Protein AF-A0A368G6H1-F1 (afdb_monomer)

Structure (mmCIF, N/CA/C/O backbone):
data_AF-A0A368G6H1-F1
#
_entry.id   AF-A0A368G6H1-F1
#
loop_
_atom_site.group_PDB
_atom_site.id
_atom_site.type_symbol
_atom_site.label_atom_id
_atom_site.label_alt_id
_atom_site.label_comp_id
_atom_site.label_asym_id
_atom_site.label_entity_id
_atom_site.label_seq_id
_atom_site.pdbx_PDB_ins_code
_atom_site.Cartn_x
_atom_site.Cartn_y
_atom_site.Cartn_z
_atom_site.occupancy
_atom_site.B_iso_or_equiv
_atom_site.auth_seq_id
_atom_site.auth_comp_id
_atom_site.auth_asym_id
_atom_site.auth_atom_id
_atom_site.pdbx_PDB_model_num
ATOM 1 N N . MET A 1 1 ? -4.211 -38.117 -37.708 1.00 45.25 1 MET A N 1
ATOM 2 C CA . MET A 1 1 ? -4.341 -39.249 -36.769 1.00 45.25 1 MET A CA 1
ATOM 3 C C . MET A 1 1 ? -2.952 -39.798 -36.500 1.00 45.25 1 MET A C 1
ATOM 5 O O . MET A 1 1 ? -2.373 -40.396 -37.391 1.00 45.25 1 MET A O 1
ATOM 9 N N . ALA A 1 2 ? -2.395 -39.511 -35.326 1.00 44.44 2 ALA A N 1
ATOM 10 C CA . ALA A 1 2 ? -1.187 -40.147 -34.811 1.00 44.44 2 ALA A CA 1
ATOM 11 C C . ALA A 1 2 ? -1.206 -39.991 -33.286 1.00 44.44 2 ALA A C 1
ATOM 13 O O . ALA A 1 2 ? -1.128 -38.885 -32.755 1.00 44.44 2 ALA A O 1
ATOM 14 N N . THR A 1 3 ? -1.419 -41.109 -32.609 1.00 51.62 3 THR A N 1
ATOM 15 C CA . THR A 1 3 ? -1.412 -41.293 -31.159 1.00 51.62 3 THR A CA 1
ATOM 16 C C . THR A 1 3 ? -0.020 -41.730 -30.717 1.00 51.62 3 THR A C 1
ATOM 18 O O . THR A 1 3 ? 0.402 -42.797 -31.143 1.00 51.62 3 THR A O 1
ATOM 21 N N . LEU A 1 4 ? 0.650 -40.979 -29.833 1.00 45.56 4 LEU A N 1
ATOM 22 C CA . LEU A 1 4 ? 1.769 -41.470 -29.009 1.00 45.56 4 LEU A CA 1
ATOM 23 C C . LEU A 1 4 ? 1.820 -40.727 -27.657 1.00 45.56 4 LEU A C 1
ATOM 25 O O . LEU A 1 4 ? 2.389 -39.653 -27.510 1.00 45.56 4 LEU A O 1
ATOM 29 N N . SER A 1 5 ? 1.064 -41.280 -26.713 1.00 46.78 5 SER A N 1
ATOM 30 C CA . SER A 1 5 ? 1.473 -41.804 -25.400 1.00 46.78 5 SER A CA 1
ATOM 31 C C . SER A 1 5 ? 2.795 -41.367 -24.708 1.00 46.78 5 SER A C 1
ATOM 33 O O . SER A 1 5 ? 3.872 -41.459 -25.286 1.00 46.78 5 SER A O 1
ATOM 35 N N . ILE A 1 6 ? 2.658 -41.167 -23.382 1.00 46.59 6 ILE A N 1
ATOM 36 C CA . ILE A 1 6 ? 3.597 -41.452 -22.264 1.00 46.59 6 ILE A CA 1
ATOM 37 C C . ILE A 1 6 ? 4.573 -40.338 -21.845 1.00 46.59 6 ILE A C 1
ATOM 39 O O . ILE A 1 6 ? 5.639 -40.186 -22.421 1.00 46.59 6 ILE A O 1
ATOM 43 N N . PHE A 1 7 ? 4.267 -39.674 -20.718 1.00 42.94 7 PHE A N 1
ATOM 44 C CA . PHE A 1 7 ? 5.252 -39.370 -19.668 1.00 42.94 7 PHE A CA 1
ATOM 45 C C . PHE A 1 7 ? 4.581 -39.360 -18.280 1.00 42.94 7 PHE A C 1
ATOM 47 O O . PHE A 1 7 ? 3.483 -38.839 -18.096 1.00 42.94 7 PHE A O 1
ATOM 54 N N . SER A 1 8 ? 5.257 -40.016 -17.341 1.00 45.56 8 SER A N 1
ATOM 55 C CA . SER A 1 8 ? 4.800 -40.527 -16.045 1.00 45.56 8 SER A CA 1
ATOM 56 C C . SER A 1 8 ? 4.418 -39.485 -14.976 1.00 45.56 8 SER A C 1
ATOM 58 O O . SER A 1 8 ? 4.934 -38.365 -14.986 1.00 45.56 8 SER A O 1
ATOM 60 N N . PRO A 1 9 ? 3.600 -39.875 -13.975 1.00 51.19 9 PRO A N 1
ATOM 61 C CA . PRO A 1 9 ? 3.329 -39.074 -12.786 1.00 51.19 9 PRO A CA 1
ATOM 62 C C . PRO A 1 9 ? 4.476 -39.192 -11.770 1.00 51.19 9 PRO A C 1
ATOM 64 O O . PRO A 1 9 ? 4.866 -40.287 -11.366 1.00 51.19 9 PRO A O 1
ATOM 67 N N . SER A 1 10 ? 5.011 -38.047 -11.343 1.00 46.28 10 SER A N 1
ATOM 68 C CA . SER A 1 10 ? 5.985 -37.963 -10.253 1.00 46.28 10 SER A CA 1
ATOM 69 C C . SER A 1 10 ? 5.283 -38.116 -8.902 1.00 46.28 10 SER A C 1
ATOM 71 O O . SER A 1 10 ? 4.293 -37.447 -8.602 1.00 46.28 10 SER A O 1
ATOM 73 N N . THR A 1 11 ? 5.819 -39.039 -8.116 1.00 45.28 11 THR A N 1
ATOM 74 C CA . THR A 1 11 ? 5.404 -39.497 -6.793 1.00 45.28 11 THR A CA 1
ATOM 75 C C . THR A 1 11 ? 5.275 -38.366 -5.771 1.00 45.28 11 THR A C 1
ATOM 77 O O . THR A 1 11 ? 6.242 -37.663 -5.474 1.00 45.28 11 THR A O 1
ATOM 80 N N . ALA A 1 12 ? 4.088 -38.241 -5.177 1.00 46.88 12 ALA A N 1
ATOM 81 C CA . ALA A 1 12 ? 3.852 -37.448 -3.977 1.00 46.88 12 ALA A CA 1
ATOM 82 C C . ALA A 1 12 ? 4.370 -38.198 -2.731 1.00 46.88 12 ALA A C 1
ATOM 84 O O . ALA A 1 12 ? 4.065 -39.383 -2.583 1.00 46.88 12 ALA A O 1
ATOM 85 N N . PRO A 1 13 ? 5.096 -37.551 -1.801 1.00 52.72 13 PRO A N 1
ATOM 86 C CA . PRO A 1 13 ? 5.376 -38.144 -0.503 1.00 52.72 13 PRO A CA 1
ATOM 87 C C . PRO A 1 13 ? 4.104 -38.121 0.352 1.00 52.72 13 PRO A C 1
ATOM 89 O O . PRO A 1 13 ? 3.633 -37.079 0.816 1.00 52.72 13 PRO A O 1
ATOM 92 N N . SER A 1 14 ? 3.550 -39.311 0.547 1.00 43.88 14 SER A N 1
ATOM 93 C CA . SER A 1 14 ? 2.514 -39.642 1.515 1.00 43.88 14 SER A CA 1
ATOM 94 C C . SER A 1 14 ? 3.018 -39.403 2.942 1.00 43.88 14 SER A C 1
ATOM 96 O O . SER A 1 14 ? 3.614 -40.282 3.565 1.00 43.88 14 SER A O 1
ATOM 98 N N . ASN A 1 15 ? 2.749 -38.220 3.492 1.00 48.78 15 ASN A N 1
ATOM 99 C CA . ASN A 1 15 ? 2.818 -37.995 4.932 1.00 48.78 15 ASN A CA 1
ATOM 100 C C . ASN A 1 15 ? 1.594 -38.648 5.587 1.00 48.78 15 ASN A C 1
ATOM 102 O O . ASN A 1 15 ? 0.589 -37.990 5.856 1.00 48.78 15 ASN A O 1
ATOM 106 N N . HIS A 1 16 ? 1.691 -39.953 5.848 1.00 43.34 16 HIS A N 1
ATOM 107 C CA . HIS A 1 16 ? 0.838 -40.642 6.810 1.00 43.34 16 HIS A CA 1
ATOM 108 C C . HIS A 1 16 ? 1.159 -40.112 8.211 1.00 43.34 16 HIS A C 1
ATOM 110 O O . HIS A 1 16 ? 1.895 -40.718 8.984 1.00 43.34 16 HIS A O 1
ATOM 116 N N . ILE A 1 17 ? 0.595 -38.953 8.553 1.00 45.06 17 ILE A N 1
ATOM 117 C CA . ILE A 1 17 ? 0.373 -38.608 9.952 1.00 45.06 17 ILE A CA 1
ATOM 118 C C . ILE A 1 17 ? -0.771 -39.511 10.391 1.00 45.06 17 ILE A C 1
ATOM 120 O O . ILE A 1 17 ? -1.946 -39.211 10.183 1.00 45.06 17 ILE A O 1
ATOM 124 N N . VAL A 1 18 ? -0.390 -40.661 10.939 1.00 43.94 18 VAL A N 1
ATOM 125 C CA . VAL A 1 18 ? -1.256 -41.539 11.713 1.00 43.94 18 VAL A CA 1
ATOM 126 C C . VAL A 1 18 ? -1.792 -40.701 12.874 1.00 43.94 18 VAL A C 1
ATOM 128 O O . VAL A 1 18 ? -1.166 -40.561 13.922 1.00 43.94 18 VAL A O 1
ATOM 131 N N . PHE A 1 19 ? -2.948 -40.074 12.660 1.00 44.69 19 PHE A N 1
ATOM 132 C CA . PHE A 1 19 ? -3.818 -39.635 13.737 1.00 44.69 19 PHE A CA 1
ATOM 133 C C . PHE A 1 19 ? -4.334 -40.917 14.385 1.00 44.69 19 PHE A C 1
ATOM 135 O O . PHE A 1 19 ? -5.390 -41.432 14.024 1.00 44.69 19 PHE A O 1
ATOM 142 N N . SER A 1 20 ? -3.549 -41.461 15.318 1.00 47.97 20 SER A N 1
ATOM 143 C CA . SER A 1 20 ? -4.048 -42.407 16.306 1.00 47.97 20 SER A CA 1
ATOM 144 C C . SER A 1 20 ? -5.149 -41.684 17.063 1.00 47.97 20 SER A C 1
ATOM 146 O O . SER A 1 20 ? -4.904 -40.902 17.983 1.00 47.97 20 SER A O 1
ATOM 148 N N . ALA A 1 21 ? -6.371 -41.881 16.577 1.00 46.66 21 ALA A N 1
ATOM 149 C CA . ALA A 1 21 ? -7.586 -41.485 17.233 1.00 46.66 21 ALA A CA 1
ATOM 150 C C . ALA A 1 21 ? -7.537 -42.098 18.630 1.00 46.66 21 ALA A C 1
ATOM 152 O O . ALA A 1 21 ? -7.639 -43.310 18.807 1.00 46.66 21 ALA A O 1
ATOM 153 N N . LEU A 1 22 ? -7.332 -41.235 19.619 1.00 50.53 22 LEU A N 1
ATOM 154 C CA . LEU A 1 22 ? -7.693 -41.497 20.995 1.00 50.53 22 LEU A CA 1
ATOM 155 C C . LEU A 1 22 ? -9.158 -41.938 20.980 1.00 50.53 22 LEU A C 1
ATOM 157 O O . LEU A 1 22 ? -10.066 -41.107 20.943 1.00 50.53 22 LEU A O 1
ATOM 161 N N . VAL A 1 23 ? -9.388 -43.251 21.007 1.00 57.44 23 VAL A N 1
ATOM 162 C CA . VAL A 1 23 ? -10.656 -43.859 21.411 1.00 57.44 23 VAL A CA 1
ATOM 163 C C . VAL A 1 23 ? -10.791 -43.580 22.908 1.00 57.44 23 VAL A C 1
ATOM 165 O O . VAL A 1 23 ? -10.643 -44.443 23.766 1.00 57.44 23 VAL A O 1
ATOM 168 N N . MET A 1 24 ? -10.987 -42.307 23.247 1.00 51.53 24 MET A N 1
ATOM 169 C CA . MET A 1 24 ? -11.379 -41.892 24.579 1.00 51.53 24 MET A CA 1
ATOM 170 C C . MET A 1 24 ? -12.831 -42.323 24.725 1.00 51.53 24 MET A C 1
ATOM 172 O O . MET A 1 24 ? -13.746 -41.737 24.149 1.00 51.53 24 MET A O 1
ATOM 176 N N . CYS A 1 25 ? -13.004 -43.425 25.449 1.00 59.97 25 CYS A N 1
ATOM 177 C CA . CYS A 1 25 ? -14.275 -44.003 25.851 1.00 59.97 25 CYS A CA 1
ATOM 178 C C . CYS A 1 25 ? -15.283 -42.896 26.221 1.00 59.97 25 CYS A C 1
ATOM 180 O O . CYS A 1 25 ? -14.962 -42.021 27.028 1.00 59.97 25 CYS A O 1
ATOM 182 N N . ARG A 1 26 ? -16.501 -42.924 25.648 1.00 69.25 26 ARG A N 1
ATOM 183 C CA . ARG A 1 26 ? -17.554 -41.895 25.836 1.00 69.25 26 ARG A CA 1
ATOM 184 C C . ARG A 1 26 ? -17.788 -41.528 27.311 1.00 69.25 26 ARG A C 1
ATOM 186 O O . ARG A 1 26 ? -18.071 -40.375 27.615 1.00 69.25 26 ARG A O 1
ATOM 193 N N . LYS A 1 27 ? -17.583 -42.480 28.229 1.00 73.00 27 LYS A N 1
ATOM 194 C CA . LYS A 1 27 ? -17.683 -42.277 29.684 1.00 73.00 27 LYS A CA 1
ATOM 195 C C . LYS A 1 27 ? -16.625 -41.303 30.232 1.00 73.00 27 LYS A C 1
ATOM 197 O O . LYS A 1 27 ? -16.930 -40.508 31.111 1.00 73.00 27 LYS A O 1
ATOM 202 N N . SER A 1 28 ? -15.411 -41.306 29.681 1.00 73.62 28 SER A N 1
ATOM 203 C CA . SER A 1 28 ? -14.311 -40.422 30.097 1.00 73.62 28 SER A CA 1
ATOM 204 C C . SER A 1 28 ? -14.506 -38.975 29.619 1.00 73.62 28 SER A C 1
ATOM 206 O O . SER A 1 28 ? -14.221 -38.039 30.366 1.00 73.62 28 SER A O 1
ATOM 208 N N . LEU A 1 29 ? -15.084 -38.772 28.425 1.00 79.81 29 LEU A N 1
ATOM 209 C CA . LEU A 1 29 ? -15.405 -37.431 27.917 1.00 79.81 29 LEU A CA 1
ATOM 210 C C . LEU A 1 29 ? -16.505 -36.753 28.754 1.00 79.81 29 LEU A C 1
ATOM 212 O O . LEU A 1 29 ? -16.411 -35.562 29.044 1.00 79.81 29 LEU A O 1
ATOM 216 N N . CYS A 1 30 ? -17.511 -37.518 29.194 1.00 81.75 30 CYS A N 1
ATOM 217 C CA . CYS A 1 30 ? -18.565 -37.016 30.078 1.00 81.75 30 CYS A CA 1
ATOM 218 C C . CYS A 1 30 ? -18.012 -36.560 31.433 1.00 81.75 30 CYS A C 1
ATOM 220 O O . CYS A 1 30 ? -18.362 -35.475 31.886 1.00 81.75 30 CYS A O 1
ATOM 222 N N . VAL A 1 31 ? -17.102 -37.327 32.045 1.00 85.38 31 VAL A N 1
ATOM 223 C CA . VAL A 1 31 ? -16.477 -36.955 33.329 1.00 85.38 31 VAL A CA 1
ATOM 224 C C . VAL A 1 31 ? -15.618 -35.694 33.191 1.00 85.38 31 VAL A C 1
ATOM 226 O O . VAL A 1 31 ? -15.671 -34.820 34.054 1.00 85.38 31 VAL A O 1
ATOM 229 N N . LEU A 1 32 ? -14.881 -35.543 32.084 1.00 83.69 32 LEU A N 1
ATOM 230 C CA . LEU A 1 32 ? -14.084 -34.340 31.826 1.00 83.69 32 LEU A CA 1
ATOM 231 C C . LEU A 1 32 ? -14.966 -33.096 31.632 1.00 83.69 32 LEU A C 1
ATOM 233 O O . LEU A 1 32 ? -14.659 -32.038 32.177 1.00 83.69 32 LEU A O 1
ATOM 237 N N . LEU A 1 33 ? -16.068 -33.214 30.884 1.00 84.12 33 LEU A N 1
ATOM 238 C CA . LEU A 1 33 ? -17.020 -32.115 30.697 1.00 84.12 33 LEU A CA 1
ATOM 239 C C . LEU A 1 33 ? -17.708 -31.732 32.013 1.00 84.12 33 LEU A C 1
ATOM 241 O O . LEU A 1 33 ? -17.880 -30.544 32.277 1.00 84.12 33 LEU A O 1
ATOM 245 N N . PHE A 1 34 ? -18.029 -32.710 32.863 1.00 86.19 34 PHE A N 1
ATOM 246 C CA . PHE A 1 34 ? -18.621 -32.460 34.177 1.00 86.19 34 PHE A CA 1
ATOM 247 C C . PHE A 1 34 ? -17.634 -31.770 35.130 1.00 86.19 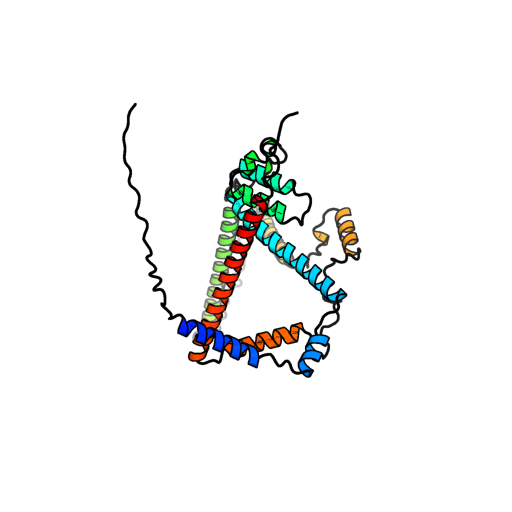34 PHE A C 1
ATOM 249 O O . PHE A 1 34 ? -17.994 -30.806 35.800 1.00 86.19 34 PHE A O 1
ATOM 256 N N . LEU A 1 35 ? -16.363 -32.190 35.135 1.00 83.31 35 LEU A N 1
ATOM 257 C CA . LEU A 1 35 ? -15.303 -31.516 35.892 1.00 83.31 35 LEU A CA 1
ATOM 258 C C . LEU A 1 35 ? -15.065 -30.085 35.392 1.00 83.31 35 LEU A C 1
ATOM 260 O O . LEU A 1 35 ? -14.930 -29.176 36.205 1.00 83.31 35 LEU A O 1
ATOM 264 N N . LEU A 1 36 ? -15.066 -29.852 34.076 1.00 82.62 36 LEU A N 1
ATOM 265 C CA . LEU A 1 36 ? -14.943 -28.502 33.512 1.00 82.62 36 LEU A CA 1
ATOM 266 C C . LEU A 1 36 ? -16.151 -27.617 33.853 1.00 82.62 36 LEU A C 1
ATOM 268 O O . LEU A 1 36 ? -15.967 -26.430 34.123 1.00 82.62 36 LEU A O 1
ATOM 272 N N . ALA A 1 37 ? -17.360 -28.184 33.898 1.00 82.75 37 ALA A N 1
ATOM 273 C CA . ALA A 1 37 ? -18.559 -27.476 34.340 1.00 82.75 37 ALA A CA 1
ATOM 274 C C . ALA A 1 37 ? -18.480 -27.107 35.832 1.00 82.75 37 ALA A C 1
ATOM 276 O O . ALA A 1 37 ? -18.707 -25.952 36.186 1.00 82.75 37 ALA A O 1
ATOM 277 N N . LEU A 1 38 ? -18.069 -28.041 36.698 1.00 79.19 38 LEU A N 1
ATOM 278 C CA . LEU A 1 38 ? -17.910 -27.798 38.139 1.00 79.19 38 LEU A CA 1
ATOM 279 C C . LEU A 1 38 ? -16.814 -26.762 38.445 1.00 79.19 38 LEU A C 1
ATOM 281 O O . LEU A 1 38 ? -17.012 -25.885 39.284 1.00 79.19 38 LEU A O 1
ATOM 285 N N . ILE A 1 39 ? -15.689 -26.799 37.722 1.00 78.50 39 ILE A N 1
ATOM 286 C CA . ILE A 1 39 ? -14.622 -25.788 37.836 1.00 78.50 39 ILE A CA 1
ATOM 287 C C . ILE A 1 39 ? -15.116 -24.410 37.351 1.00 78.50 39 ILE A C 1
ATOM 289 O O . ILE A 1 39 ? -14.731 -23.376 37.908 1.00 78.50 39 ILE A O 1
ATOM 293 N N . GLY A 1 40 ? -15.999 -24.384 36.347 1.00 74.69 40 GLY A N 1
ATOM 294 C CA . GLY A 1 40 ? -16.653 -23.168 35.863 1.00 74.69 40 GLY A CA 1
ATOM 295 C C . GLY A 1 40 ? -17.580 -22.525 36.898 1.00 74.69 40 GLY A C 1
ATOM 296 O O . GLY A 1 40 ? -17.522 -21.310 37.078 1.00 74.69 40 GLY A O 1
ATOM 297 N N . LEU A 1 41 ? -18.377 -23.324 37.621 1.00 69.06 41 LEU A N 1
ATOM 298 C CA . LEU A 1 41 ? -19.325 -22.819 38.625 1.00 69.06 41 LEU A CA 1
ATOM 299 C C . LEU A 1 41 ? -18.642 -22.239 39.875 1.00 69.06 41 LEU A C 1
ATOM 301 O O . LEU A 1 41 ? -19.141 -21.273 40.448 1.00 69.06 41 LEU A O 1
ATOM 305 N N . ALA A 1 42 ? -17.490 -22.775 40.287 1.00 65.12 42 ALA A N 1
ATOM 306 C CA . ALA A 1 42 ? -16.780 -22.293 41.477 1.00 65.12 42 ALA A CA 1
ATOM 307 C C . ALA A 1 42 ? -16.039 -20.953 41.266 1.00 65.12 42 ALA A C 1
ATOM 309 O O . ALA A 1 42 ? -15.592 -20.334 42.229 1.00 65.12 42 ALA A O 1
ATOM 310 N N . SER A 1 43 ? -15.899 -20.485 40.020 1.00 62.34 43 SER A N 1
ATOM 311 C CA . SER A 1 43 ? -15.032 -19.343 39.682 1.00 62.34 43 SER A CA 1
ATOM 312 C C . SER A 1 43 ? -15.763 -18.001 39.514 1.00 62.34 43 SER A C 1
ATOM 314 O O . SER A 1 43 ? -15.110 -16.987 39.263 1.00 62.34 43 SER A O 1
ATOM 316 N N . SER A 1 44 ? -17.095 -17.949 39.639 1.00 60.19 44 SER A N 1
ATOM 317 C CA . SER A 1 44 ? -17.890 -16.774 39.236 1.00 60.19 44 SER A CA 1
ATOM 318 C C . SER A 1 44 ? -18.559 -15.981 40.363 1.00 60.19 44 SER A C 1
ATOM 320 O O . SER A 1 44 ? -19.352 -15.088 40.066 1.00 60.19 44 SER A O 1
ATOM 322 N N . SER A 1 45 ? -18.229 -16.203 41.642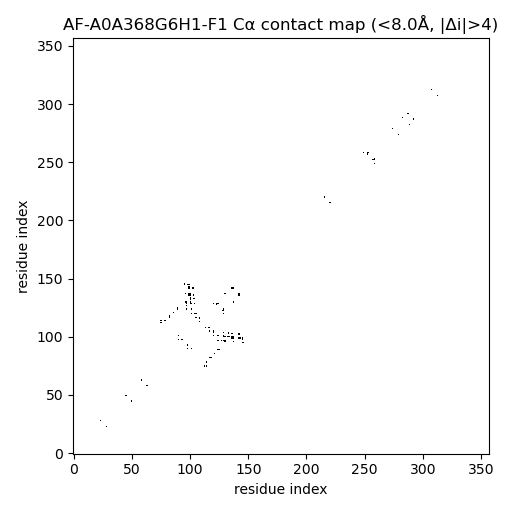 1.00 65.50 45 SER A N 1
ATOM 323 C CA . SER A 1 45 ? -18.693 -15.303 42.709 1.00 65.50 45 SER A CA 1
ATOM 324 C C . SER A 1 45 ? -17.907 -13.983 42.666 1.00 65.50 45 SER A C 1
ATOM 326 O O . SER A 1 45 ? -16.921 -13.776 43.381 1.00 65.50 45 SER A O 1
ATOM 328 N N . ILE A 1 46 ? -18.309 -13.084 41.766 1.00 72.94 46 ILE A N 1
ATOM 329 C CA . ILE A 1 46 ? -17.796 -11.717 41.704 1.00 72.94 46 ILE A CA 1
ATOM 330 C C . ILE A 1 46 ? -18.256 -11.013 42.980 1.00 72.94 46 ILE A C 1
ATOM 332 O O . ILE A 1 46 ? -19.444 -10.771 43.177 1.00 72.94 46 ILE A O 1
ATOM 336 N N . THR A 1 47 ? -17.309 -10.695 43.863 1.00 83.44 47 THR A N 1
ATOM 337 C CA . THR A 1 47 ? -17.604 -9.951 45.088 1.00 83.44 47 THR A CA 1
ATOM 338 C C . THR A 1 47 ? -18.219 -8.586 44.745 1.00 83.44 47 THR A C 1
ATOM 340 O O . THR A 1 47 ? -17.788 -7.949 43.776 1.00 83.44 47 THR A O 1
ATOM 343 N N . PRO A 1 48 ? -19.180 -8.079 45.537 1.00 83.25 48 PRO A N 1
ATOM 344 C CA . PRO A 1 48 ? -19.845 -6.798 45.267 1.00 83.25 48 PRO A CA 1
ATOM 345 C C . PRO A 1 48 ? -18.857 -5.618 45.183 1.00 83.25 48 PRO A C 1
ATOM 347 O O . PRO A 1 48 ? -19.057 -4.688 44.403 1.00 83.25 48 PRO A O 1
ATOM 350 N N . SER A 1 49 ? -17.720 -5.699 45.887 1.00 81.44 49 SER A N 1
ATOM 351 C CA . SER A 1 49 ? -16.610 -4.742 45.773 1.00 81.44 49 SER A CA 1
ATOM 352 C C . SER A 1 49 ? -15.964 -4.709 44.379 1.00 81.44 49 SER A C 1
ATOM 354 O O . SER A 1 49 ? -15.640 -3.635 43.874 1.00 81.44 49 SER A O 1
ATOM 356 N N . LYS A 1 50 ? -15.824 -5.864 43.713 1.00 81.88 50 LYS A N 1
ATOM 357 C CA . LYS A 1 50 ? -15.321 -5.955 42.333 1.00 81.88 50 LYS A CA 1
ATOM 358 C C . LYS A 1 50 ? -16.356 -5.460 41.328 1.00 81.88 50 LYS A C 1
ATOM 360 O O . LYS A 1 50 ? -15.980 -4.837 40.343 1.00 81.88 50 LYS A O 1
ATOM 365 N N . LEU A 1 51 ? -17.643 -5.675 41.596 1.00 84.38 51 LEU A N 1
ATOM 366 C CA . LEU A 1 51 ? -18.742 -5.157 40.775 1.00 84.38 51 LEU A CA 1
ATOM 367 C C . LEU A 1 51 ? -18.747 -3.623 40.716 1.00 84.38 51 LEU A C 1
ATOM 369 O O . LEU A 1 51 ? -18.895 -3.060 39.633 1.00 84.38 51 LEU A O 1
ATOM 373 N N . ASN A 1 52 ? -18.509 -2.947 41.843 1.00 84.62 52 ASN A N 1
ATOM 374 C CA . ASN A 1 52 ? -18.397 -1.485 41.870 1.00 84.62 52 ASN A CA 1
ATOM 375 C C . ASN A 1 52 ? -17.147 -0.983 41.131 1.00 84.62 52 ASN A C 1
ATOM 377 O O . ASN A 1 52 ? -17.226 0.018 40.423 1.00 84.62 52 ASN A O 1
ATOM 381 N N . GLY A 1 53 ? -16.029 -1.714 41.215 1.00 83.25 53 GLY A N 1
ATOM 382 C CA . GLY A 1 53 ? -14.834 -1.431 40.412 1.00 83.25 53 GLY A CA 1
ATOM 383 C C . GLY A 1 53 ? -15.049 -1.626 38.906 1.00 83.25 53 GLY A C 1
ATOM 384 O O . GLY A 1 53 ? -14.530 -0.863 38.102 1.00 83.25 53 GLY A O 1
ATOM 385 N N . ILE A 1 54 ? -15.849 -2.616 38.499 1.00 81.88 54 ILE A N 1
ATOM 386 C CA . ILE A 1 54 ? -16.199 -2.834 37.086 1.00 81.88 54 ILE A CA 1
ATOM 387 C C . ILE A 1 54 ? -17.147 -1.736 36.587 1.00 81.88 54 ILE A C 1
ATOM 389 O O . ILE A 1 54 ? -16.980 -1.257 35.469 1.00 81.88 54 ILE A O 1
ATOM 393 N N . LYS A 1 55 ? -18.103 -1.292 37.414 1.00 81.94 55 LYS A N 1
ATOM 394 C CA . LYS A 1 55 ? -19.002 -0.178 37.073 1.00 81.94 55 LYS A CA 1
ATOM 395 C C . LYS A 1 55 ? -18.267 1.156 36.951 1.00 81.94 55 LYS A C 1
ATOM 397 O O . LYS A 1 55 ? -18.616 1.934 36.076 1.00 81.94 55 LYS A O 1
ATOM 402 N N . SER A 1 56 ? -17.242 1.412 37.767 1.00 79.69 56 SER A N 1
ATOM 403 C CA . SER A 1 56 ? -16.420 2.625 37.629 1.00 79.69 56 SER A CA 1
ATOM 404 C C . SER A 1 56 ? -15.433 2.564 36.458 1.00 79.69 56 SER A C 1
ATOM 406 O O . SER A 1 56 ? -14.986 3.603 35.981 1.00 79.69 56 SER A O 1
ATOM 408 N N . LEU A 1 57 ? -15.114 1.361 35.968 1.00 78.19 57 LEU A N 1
ATOM 409 C CA . LEU A 1 57 ? -14.346 1.140 34.737 1.00 78.19 57 LEU A CA 1
ATOM 410 C C . LEU A 1 57 ? -15.215 1.150 33.472 1.00 78.19 57 LEU A C 1
ATOM 412 O O . LEU A 1 57 ? -14.671 1.187 32.366 1.00 78.19 57 LEU A O 1
ATOM 416 N N . ALA A 1 58 ? -16.541 1.093 33.612 1.00 85.31 58 ALA A N 1
ATOM 417 C CA . ALA A 1 58 ? -17.453 1.186 32.486 1.00 85.31 58 ALA A CA 1
ATOM 418 C C . ALA A 1 58 ? -17.380 2.604 31.909 1.00 85.31 58 ALA A C 1
ATOM 420 O O . ALA A 1 58 ? -17.797 3.579 32.531 1.00 85.31 58 ALA A O 1
ATOM 421 N N . MET A 1 59 ? -16.796 2.708 30.718 1.00 89.62 59 MET A N 1
ATOM 422 C CA . MET A 1 59 ? -16.699 3.962 29.980 1.00 89.62 59 MET A CA 1
ATOM 423 C C . MET A 1 59 ? -18.101 4.484 29.656 1.00 89.62 59 MET A C 1
ATOM 425 O O . MET A 1 59 ? -18.998 3.699 29.345 1.00 89.62 59 MET A O 1
ATOM 429 N N . SER A 1 60 ? -18.286 5.804 29.670 1.00 93.56 60 SER A N 1
ATOM 430 C CA . SER A 1 60 ? -19.549 6.387 29.209 1.00 93.56 60 SER A CA 1
ATOM 431 C C . SER A 1 60 ? -19.755 6.122 27.711 1.00 93.56 60 SER A C 1
ATOM 433 O O . SER A 1 60 ? -18.791 6.047 26.946 1.00 93.56 60 SER A O 1
ATOM 435 N N . ASP A 1 61 ? -21.005 6.054 27.243 1.00 93.75 61 ASP A N 1
ATOM 436 C CA . ASP A 1 61 ? -21.305 5.789 25.823 1.00 93.75 61 ASP A CA 1
ATOM 437 C C . ASP A 1 61 ? -20.623 6.786 24.869 1.00 93.75 61 ASP A C 1
ATOM 439 O O . ASP A 1 61 ? -20.217 6.441 23.756 1.00 93.75 61 ASP A O 1
ATOM 443 N N . LYS A 1 62 ? -20.467 8.043 25.306 1.00 94.56 62 LYS A N 1
ATOM 444 C CA . LYS A 1 62 ? -19.776 9.094 24.542 1.00 94.56 62 LYS A CA 1
ATOM 445 C C . LYS A 1 62 ? -18.289 8.788 24.385 1.00 94.56 62 LYS A C 1
ATOM 447 O O . LYS A 1 62 ? -17.726 8.986 23.310 1.00 94.56 62 LYS A O 1
ATOM 452 N N . GLU A 1 63 ? -17.651 8.320 25.447 1.00 93.31 63 GLU A N 1
ATOM 453 C CA . GLU A 1 63 ? -16.243 7.945 25.436 1.00 93.31 63 GLU A CA 1
ATOM 454 C C . GLU A 1 63 ? -16.012 6.652 24.654 1.00 93.31 63 GLU A C 1
ATOM 456 O O . GLU A 1 63 ? -15.082 6.589 23.848 1.00 93.31 63 GLU A O 1
ATOM 461 N N . PHE A 1 64 ? -16.908 5.672 24.795 1.00 94.12 64 PHE A N 1
ATOM 462 C CA . PHE A 1 64 ? -16.873 4.446 24.007 1.00 94.12 64 PHE A CA 1
ATOM 463 C C . PHE A 1 64 ? -16.935 4.747 22.505 1.00 94.12 64 PHE A C 1
ATOM 465 O O . PHE A 1 64 ? -16.102 4.251 21.749 1.00 94.12 64 PHE A O 1
ATOM 472 N N . LYS A 1 65 ? -17.838 5.638 22.065 1.00 96.25 65 LYS A N 1
ATOM 473 C CA . LYS A 1 65 ? -17.910 6.074 20.657 1.00 96.25 65 LYS A CA 1
ATOM 474 C C . LYS A 1 65 ? -16.606 6.714 20.169 1.00 96.25 65 LYS A C 1
ATOM 476 O O . LYS A 1 65 ? -16.186 6.446 19.045 1.00 96.25 65 LYS A O 1
ATOM 481 N N . ARG A 1 66 ? -15.929 7.514 21.003 1.00 95.81 66 ARG A N 1
ATOM 482 C CA . ARG A 1 66 ? -14.620 8.109 20.660 1.00 95.81 66 ARG A CA 1
ATOM 483 C C . ARG A 1 66 ? -13.536 7.046 20.509 1.00 95.81 66 ARG A C 1
ATOM 485 O O . ARG A 1 66 ? -12.772 7.081 19.548 1.00 95.81 66 ARG A O 1
ATOM 492 N N . VAL A 1 67 ? -13.486 6.083 21.428 1.00 94.44 67 VAL A N 1
ATOM 493 C CA . VAL A 1 67 ? -12.540 4.961 21.363 1.00 94.44 67 VAL A CA 1
ATOM 494 C C . VAL A 1 67 ? -12.824 4.087 20.144 1.00 94.44 67 VAL A C 1
ATOM 496 O O . VAL A 1 67 ? -11.897 3.726 19.425 1.00 94.44 67 VAL A O 1
ATOM 499 N N . GLN A 1 68 ? -14.092 3.810 19.845 1.00 95.50 68 GLN A N 1
ATOM 500 C CA . GLN A 1 68 ? -14.499 3.054 18.664 1.00 95.50 68 GLN A CA 1
ATOM 501 C C . GLN A 1 68 ? -14.065 3.750 17.367 1.00 95.50 68 GLN A C 1
ATOM 503 O O . GLN A 1 68 ? -13.504 3.099 16.487 1.00 95.50 68 GLN A O 1
ATOM 508 N N . GLN A 1 69 ? -14.258 5.068 17.257 1.00 95.12 69 GLN A N 1
ATOM 509 C CA . GLN A 1 69 ? -13.786 5.853 16.111 1.00 95.12 69 GLN A CA 1
ATOM 510 C C . GLN A 1 69 ? -12.257 5.823 15.982 1.00 95.12 69 GLN A C 1
ATOM 512 O O . GLN A 1 69 ? -11.737 5.626 14.884 1.00 95.12 69 GLN A O 1
ATOM 517 N N . LEU A 1 70 ? -11.534 5.954 17.099 1.00 95.94 70 LEU A N 1
ATOM 518 C CA . LEU A 1 70 ? -10.073 5.868 17.123 1.00 95.94 70 LEU A CA 1
ATOM 519 C C . LEU A 1 70 ? -9.584 4.493 16.644 1.00 95.94 70 LEU A C 1
ATOM 521 O O . LEU A 1 70 ? -8.713 4.405 15.778 1.00 95.94 70 LEU A O 1
ATOM 525 N N . HIS A 1 71 ? -10.188 3.421 17.159 1.00 95.31 71 HIS A N 1
ATOM 526 C CA . HIS A 1 71 ? -9.890 2.054 16.742 1.00 95.31 71 HIS A CA 1
ATOM 527 C C . HIS A 1 71 ? -10.194 1.823 15.264 1.00 95.31 71 HIS A C 1
ATOM 529 O O . HIS A 1 71 ? -9.415 1.156 14.585 1.00 95.31 71 HIS A O 1
ATOM 535 N N . TYR A 1 72 ? -11.289 2.385 14.751 1.00 94.31 72 TYR A N 1
ATOM 536 C CA . TYR A 1 72 ? -11.642 2.282 13.339 1.00 94.31 72 TYR A CA 1
ATOM 537 C C . TYR A 1 72 ? -10.610 2.980 12.442 1.00 94.31 72 TYR A C 1
ATOM 539 O O . TYR A 1 72 ? -10.167 2.401 11.450 1.00 94.31 72 TYR A O 1
ATOM 547 N N . GLY A 1 73 ? -10.141 4.170 12.834 1.00 93.81 73 GLY A N 1
ATOM 548 C CA . GLY A 1 73 ? -9.062 4.871 12.133 1.00 93.81 73 GLY A CA 1
ATOM 549 C C . GLY A 1 73 ? -7.756 4.071 12.108 1.00 93.81 73 GLY A C 1
ATOM 550 O O . GLY A 1 73 ? -7.153 3.893 11.048 1.00 93.81 73 GLY A O 1
ATOM 551 N N . TRP A 1 74 ? -7.345 3.513 13.252 1.00 96.44 74 TRP A N 1
ATOM 552 C CA . TRP A 1 74 ? -6.158 2.653 13.328 1.00 96.44 74 TRP A CA 1
ATOM 553 C C . TRP A 1 74 ? -6.304 1.369 12.515 1.00 96.44 74 TRP A C 1
ATOM 555 O O . TRP A 1 74 ? -5.344 0.935 11.877 1.00 96.44 74 TRP A O 1
ATOM 565 N N . TYR A 1 75 ? -7.498 0.776 12.507 1.00 96.50 75 TYR A N 1
ATOM 566 C CA . TYR A 1 75 ? -7.798 -0.401 11.703 1.00 96.50 75 TYR A CA 1
ATOM 567 C C . TYR A 1 75 ? -7.646 -0.104 10.209 1.00 96.50 75 TYR A C 1
ATOM 569 O O . TYR A 1 75 ? -6.904 -0.814 9.531 1.00 96.50 75 TYR A O 1
ATOM 577 N N . ILE A 1 76 ? -8.269 0.969 9.707 1.00 94.69 76 ILE A N 1
ATOM 578 C CA . ILE A 1 76 ? -8.141 1.367 8.298 1.00 94.69 76 ILE A CA 1
ATOM 579 C C . ILE A 1 76 ? -6.676 1.597 7.947 1.00 94.69 76 ILE A C 1
ATOM 581 O O . ILE A 1 76 ? -6.188 1.045 6.966 1.00 94.69 76 ILE A O 1
ATOM 585 N N . GLN A 1 77 ? -5.942 2.342 8.773 1.00 95.19 77 GLN A N 1
ATOM 586 C CA . GLN A 1 77 ? -4.537 2.630 8.510 1.00 95.19 77 GLN A CA 1
ATOM 587 C C . GLN A 1 77 ? -3.681 1.354 8.445 1.00 95.19 77 GLN A C 1
ATOM 589 O O . GLN A 1 77 ? -2.850 1.212 7.545 1.00 95.19 77 GLN A O 1
ATOM 594 N N . ALA A 1 78 ? -3.888 0.414 9.372 1.00 96.69 78 ALA A N 1
ATOM 595 C CA . ALA A 1 78 ? -3.161 -0.851 9.397 1.00 96.69 78 ALA A CA 1
ATOM 596 C C . ALA A 1 78 ? -3.484 -1.724 8.173 1.00 96.69 78 ALA A C 1
ATOM 598 O O . ALA A 1 78 ? -2.572 -2.269 7.547 1.00 96.69 78 ALA A O 1
ATOM 599 N N . VAL A 1 79 ? -4.764 -1.830 7.801 1.00 96.38 79 VAL A N 1
ATOM 600 C CA . VAL A 1 79 ? -5.192 -2.643 6.656 1.00 96.38 79 VAL A CA 1
ATOM 601 C C . VAL A 1 79 ? -4.762 -2.008 5.334 1.00 96.38 79 VAL A C 1
ATOM 603 O O . VAL A 1 79 ? -4.216 -2.714 4.492 1.00 96.38 79 VAL A O 1
ATOM 606 N N . SER A 1 80 ? -4.895 -0.692 5.159 1.00 95.25 80 SER A N 1
ATOM 607 C CA . SER A 1 80 ? -4.406 0.007 3.963 1.00 95.25 80 SER A CA 1
ATOM 608 C C . SER A 1 80 ? -2.895 -0.147 3.791 1.00 95.25 80 SER A C 1
ATOM 610 O O . SER A 1 80 ? -2.422 -0.393 2.682 1.00 95.25 80 SER A O 1
ATOM 612 N N . ALA A 1 81 ? -2.122 -0.072 4.880 1.00 96.69 81 ALA A N 1
ATOM 613 C CA . ALA A 1 81 ? -0.681 -0.314 4.830 1.00 96.69 81 ALA A CA 1
ATOM 614 C C . ALA A 1 81 ? -0.354 -1.755 4.400 1.00 96.69 81 ALA A C 1
ATOM 616 O O . ALA A 1 81 ? 0.555 -1.970 3.593 1.00 96.69 81 ALA A O 1
ATOM 617 N N . LEU A 1 82 ? -1.113 -2.737 4.897 1.00 97.25 82 LEU A N 1
ATOM 618 C CA . LEU A 1 82 ? -0.965 -4.140 4.514 1.00 97.25 82 LEU A CA 1
ATOM 619 C C . LEU A 1 82 ? -1.319 -4.368 3.035 1.00 97.25 82 LEU A C 1
ATOM 621 O O . LEU A 1 82 ? -0.518 -4.956 2.306 1.00 97.25 82 LEU A O 1
ATOM 625 N N . LEU A 1 83 ? -2.468 -3.861 2.575 1.00 96.25 83 LEU A N 1
ATOM 626 C CA . LEU A 1 83 ? -2.898 -3.943 1.174 1.00 96.25 83 LEU A CA 1
ATOM 627 C C . LEU A 1 83 ? -1.898 -3.243 0.247 1.00 96.25 83 LEU A C 1
ATOM 629 O O . LEU A 1 83 ? -1.568 -3.777 -0.808 1.00 96.25 83 LEU A O 1
ATOM 633 N N . GLY A 1 84 ? -1.342 -2.103 0.661 1.00 95.69 84 GLY A N 1
ATOM 634 C CA . GLY A 1 84 ? -0.294 -1.401 -0.078 1.00 95.69 84 GLY A CA 1
ATOM 635 C C . GLY A 1 84 ? 1.005 -2.205 -0.181 1.00 95.69 84 GLY A C 1
ATOM 636 O O . GLY A 1 84 ? 1.614 -2.266 -1.251 1.00 95.69 84 GLY A O 1
ATOM 637 N N . ALA A 1 85 ? 1.428 -2.870 0.900 1.00 96.81 85 ALA A N 1
ATOM 638 C CA . ALA A 1 85 ? 2.609 -3.733 0.889 1.00 96.81 85 ALA A CA 1
ATOM 639 C C . ALA A 1 85 ? 2.419 -4.951 -0.033 1.00 96.81 85 ALA A C 1
ATOM 641 O O . ALA A 1 85 ? 3.280 -5.221 -0.875 1.00 96.81 85 ALA A O 1
ATOM 642 N N . MET A 1 86 ? 1.273 -5.632 0.074 1.00 96.94 86 MET A N 1
ATOM 643 C CA . MET A 1 86 ? 0.920 -6.768 -0.785 1.00 96.94 86 MET A CA 1
ATOM 644 C C . MET A 1 86 ? 0.770 -6.349 -2.250 1.00 96.94 86 MET A C 1
ATOM 646 O O . MET A 1 86 ? 1.334 -6.983 -3.142 1.00 96.94 86 MET A O 1
ATOM 650 N N . GLY A 1 87 ? 0.063 -5.247 -2.501 1.00 96.62 87 GLY A N 1
ATOM 651 C CA . GLY A 1 87 ? -0.140 -4.694 -3.834 1.00 96.62 87 GLY A CA 1
ATOM 652 C C . GLY A 1 87 ? 1.165 -4.302 -4.499 1.00 96.62 87 GLY A C 1
ATOM 653 O O . GLY A 1 87 ? 1.369 -4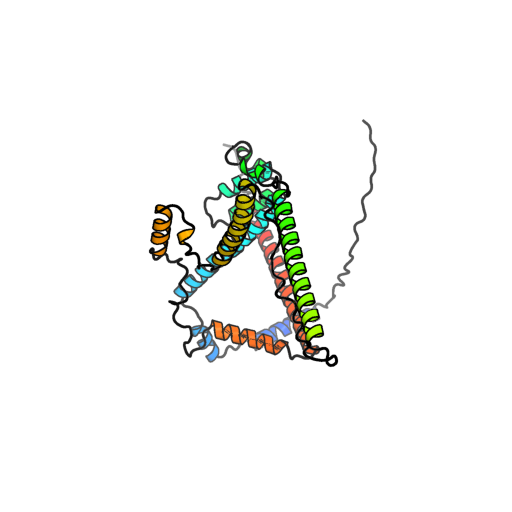.619 -5.665 1.00 96.62 87 GLY A O 1
ATOM 654 N N . LYS A 1 88 ? 2.106 -3.715 -3.754 1.00 95.62 88 LYS A N 1
ATOM 655 C CA . LYS A 1 88 ? 3.446 -3.412 -4.265 1.00 95.62 88 LYS A CA 1
ATOM 656 C C . LYS A 1 88 ? 4.211 -4.670 -4.665 1.00 95.62 88 LYS A C 1
ATOM 658 O O . LYS A 1 88 ? 4.848 -4.675 -5.718 1.00 95.62 88 LYS A O 1
ATOM 663 N N . GLU A 1 89 ? 4.196 -5.713 -3.838 1.00 95.06 89 GLU A N 1
ATOM 664 C CA . GLU A 1 89 ? 4.886 -6.962 -4.169 1.00 95.06 89 GLU A CA 1
ATOM 665 C C . GLU A 1 89 ? 4.291 -7.607 -5.426 1.00 95.06 89 GLU A C 1
ATOM 667 O O . GLU A 1 89 ? 5.034 -7.992 -6.334 1.00 95.06 89 GLU A O 1
ATOM 672 N N . LEU A 1 90 ? 2.960 -7.663 -5.506 1.00 95.81 90 LEU A N 1
ATOM 673 C CA . LEU A 1 90 ? 2.241 -8.198 -6.656 1.00 95.81 90 LEU A CA 1
ATOM 674 C C . LEU A 1 90 ? 2.512 -7.369 -7.920 1.00 95.81 90 LEU A C 1
ATOM 676 O O . LEU A 1 90 ? 2.854 -7.920 -8.965 1.00 95.81 90 LEU A O 1
ATOM 680 N N . TYR A 1 91 ? 2.465 -6.041 -7.808 1.00 95.62 91 TYR A N 1
ATOM 681 C CA . TYR A 1 91 ? 2.718 -5.098 -8.897 1.00 95.62 91 TYR A CA 1
ATOM 682 C C . TYR A 1 91 ? 4.077 -5.301 -9.562 1.00 95.62 91 TYR A C 1
ATOM 684 O O . TYR A 1 91 ? 4.179 -5.303 -10.789 1.00 95.62 91 TYR A O 1
ATOM 692 N N . MET A 1 92 ? 5.122 -5.551 -8.772 1.00 92.88 92 MET A N 1
ATOM 693 C CA . MET A 1 92 ? 6.468 -5.795 -9.301 1.00 92.88 92 MET A CA 1
ATOM 694 C C . MET A 1 92 ? 6.567 -7.096 -10.111 1.00 92.88 92 MET A C 1
ATOM 696 O O . MET A 1 92 ? 7.429 -7.194 -10.985 1.00 92.88 92 MET A O 1
ATOM 700 N N . LYS A 1 93 ? 5.695 -8.077 -9.844 1.00 94.31 93 LYS A N 1
ATOM 701 C CA . LYS A 1 93 ? 5.668 -9.383 -10.524 1.00 94.31 93 LYS A CA 1
ATOM 702 C C . LYS A 1 93 ? 4.738 -9.413 -11.745 1.00 94.31 93 LYS A C 1
ATOM 704 O O . LYS A 1 93 ? 4.916 -10.275 -12.599 1.00 94.31 93 LYS A O 1
ATOM 709 N N . MET A 1 94 ? 3.781 -8.489 -11.848 1.00 93.81 94 MET A N 1
ATOM 710 C CA . MET A 1 94 ? 2.856 -8.392 -12.989 1.00 93.81 94 MET A CA 1
ATOM 711 C C . MET A 1 94 ? 3.556 -7.924 -14.273 1.00 93.81 94 MET A C 1
ATOM 713 O O . MET A 1 94 ? 4.569 -7.230 -14.216 1.00 93.81 94 MET A O 1
ATOM 717 N N . ASP A 1 95 ? 3.019 -8.277 -15.437 1.00 94.88 95 ASP A N 1
ATOM 718 C CA . ASP A 1 95 ? 3.410 -7.744 -16.748 1.00 94.88 95 ASP A CA 1
ATOM 719 C C . ASP A 1 95 ? 2.870 -6.322 -16.978 1.00 94.88 95 ASP A C 1
ATOM 721 O O . ASP A 1 95 ? 2.059 -5.803 -16.210 1.00 94.88 95 ASP A O 1
ATOM 725 N N . ARG A 1 96 ? 3.333 -5.664 -18.049 1.00 94.06 96 ARG A N 1
ATOM 726 C CA . ARG A 1 96 ? 2.985 -4.265 -18.350 1.00 94.06 96 ARG A CA 1
ATOM 727 C C . ARG A 1 96 ? 1.472 -4.052 -18.472 1.00 94.06 96 ARG A C 1
ATOM 729 O O . ARG A 1 96 ? 0.977 -3.052 -17.960 1.00 94.06 96 ARG A O 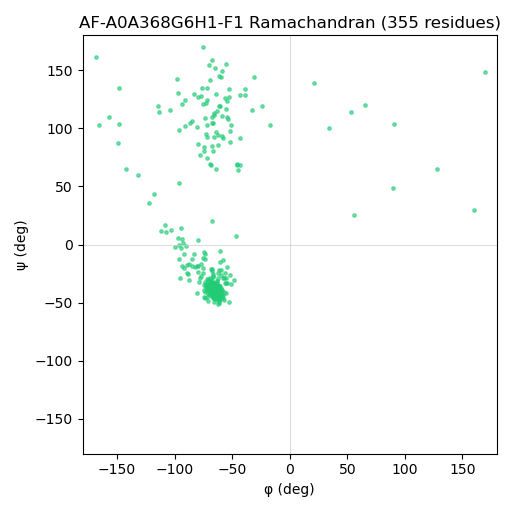1
ATOM 736 N N . ASN A 1 97 ? 0.758 -4.975 -19.111 1.00 95.56 97 ASN A N 1
ATOM 737 C CA . ASN A 1 97 ? -0.673 -4.837 -19.372 1.00 95.56 97 ASN A CA 1
ATOM 738 C C . ASN A 1 97 ? -1.477 -5.035 -18.085 1.00 95.56 97 ASN A C 1
ATOM 740 O O . ASN A 1 97 ? -2.303 -4.188 -17.744 1.00 95.56 97 ASN A O 1
ATOM 744 N N . ASN A 1 98 ? -1.161 -6.079 -17.310 1.00 96.44 98 ASN A N 1
ATOM 745 C CA . ASN A 1 98 ? -1.787 -6.285 -16.003 1.00 96.44 98 ASN A CA 1
ATOM 746 C C . ASN A 1 98 ? -1.503 -5.137 -15.028 1.00 96.44 98 ASN A C 1
ATOM 748 O O . ASN A 1 98 ? -2.403 -4.735 -14.297 1.00 96.44 98 ASN A O 1
ATOM 752 N N . ARG A 1 99 ? -0.301 -4.542 -15.038 1.00 96.19 99 ARG A N 1
ATOM 753 C CA . ARG A 1 99 ? -0.020 -3.363 -14.203 1.00 96.19 99 ARG A CA 1
ATOM 754 C C . ARG A 1 99 ? -0.864 -2.153 -14.590 1.00 96.19 99 ARG A C 1
ATOM 756 O O . ARG A 1 99 ? -1.336 -1.465 -13.693 1.00 96.19 99 ARG A O 1
ATOM 763 N N . ARG A 1 100 ? -1.065 -1.887 -15.888 1.00 96.50 100 ARG A N 1
ATOM 764 C CA . ARG A 1 100 ? -1.929 -0.782 -16.348 1.00 96.50 100 ARG A CA 1
ATOM 765 C C . ARG A 1 100 ? -3.362 -0.981 -15.890 1.00 96.50 100 ARG A C 1
ATOM 767 O O . ARG A 1 100 ? -3.939 -0.083 -15.289 1.00 96.50 100 ARG A O 1
ATOM 774 N N . ALA A 1 101 ? -3.894 -2.181 -16.113 1.00 97.56 101 ALA A N 1
ATOM 775 C CA . ALA A 1 101 ? -5.226 -2.536 -15.653 1.00 97.56 101 ALA A CA 1
ATOM 776 C C . ALA A 1 101 ? -5.333 -2.443 -14.120 1.00 97.56 101 ALA A C 1
ATOM 778 O O . ALA A 1 101 ? -6.352 -1.997 -13.605 1.00 97.56 101 ALA A O 1
ATOM 779 N N . PHE A 1 102 ? -4.272 -2.795 -13.386 1.00 97.50 102 PHE A N 1
ATOM 780 C CA . PHE A 1 102 ? -4.225 -2.686 -11.926 1.00 97.50 102 PHE A CA 1
ATOM 781 C C . PHE A 1 102 ? -4.274 -1.253 -11.423 1.00 97.50 102 PHE A C 1
ATOM 783 O O . PHE A 1 102 ? -5.059 -0.971 -10.524 1.00 97.50 102 PHE A O 1
ATOM 790 N N . VAL A 1 103 ? -3.506 -0.345 -12.025 1.00 97.00 103 VAL A N 1
ATOM 791 C CA . VAL A 1 103 ? -3.593 1.083 -11.688 1.00 97.00 103 VAL A CA 1
ATOM 792 C C . VAL A 1 103 ? -4.979 1.627 -12.030 1.00 97.00 103 VAL A C 1
ATOM 794 O O . VAL A 1 103 ? -5.591 2.261 -11.184 1.00 97.00 103 VAL A O 1
ATOM 797 N N . 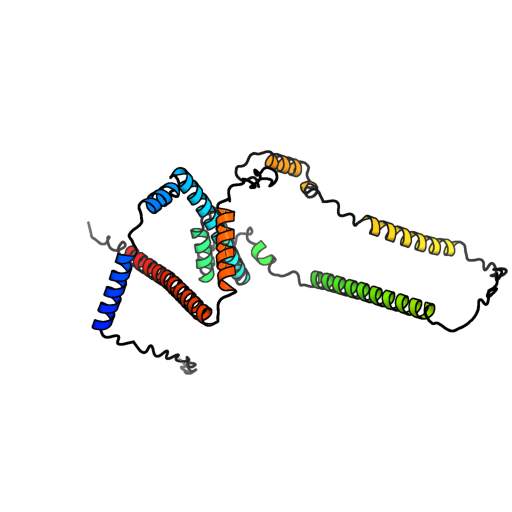ALA A 1 104 ? -5.535 1.282 -13.194 1.00 97.56 104 ALA A N 1
ATOM 798 C CA . ALA A 1 104 ? -6.891 1.693 -13.555 1.00 97.56 104 ALA A CA 1
ATOM 799 C C . ALA A 1 104 ? -7.967 1.152 -12.593 1.00 97.56 104 ALA A C 1
ATOM 801 O O . ALA A 1 104 ? -8.935 1.845 -12.304 1.00 97.56 104 ALA A O 1
ATOM 802 N N . CYS A 1 105 ? -7.800 -0.066 -12.064 1.00 98.00 105 CYS A N 1
ATOM 803 C CA . CYS A 1 105 ? -8.691 -0.610 -11.037 1.00 98.00 105 CYS A CA 1
ATOM 804 C C . CYS A 1 105 ? -8.646 0.228 -9.754 1.00 98.00 105 CYS A C 1
ATOM 806 O O . CYS A 1 105 ? -9.694 0.518 -9.188 1.00 98.00 105 CYS A O 1
ATOM 808 N N . LEU A 1 106 ? -7.445 0.631 -9.320 1.00 96.38 106 LEU A N 1
ATOM 809 C CA . LEU A 1 106 ? -7.260 1.457 -8.126 1.00 96.38 106 LEU A CA 1
ATOM 810 C C . LEU A 1 106 ? -7.772 2.892 -8.315 1.00 96.38 106 LEU A C 1
ATOM 812 O O . LEU A 1 106 ? -8.338 3.445 -7.379 1.00 96.38 106 LEU A O 1
ATOM 816 N N . ASP A 1 107 ? -7.622 3.470 -9.508 1.00 96.19 107 ASP A N 1
ATOM 817 C CA . ASP A 1 107 ? -8.110 4.821 -9.822 1.00 96.19 107 ASP A CA 1
ATOM 818 C C . ASP A 1 107 ? -9.642 4.924 -9.815 1.00 96.19 107 ASP A C 1
ATOM 820 O O . ASP A 1 107 ? -10.184 5.995 -9.563 1.00 96.19 107 ASP A O 1
ATOM 824 N N . ASN A 1 108 ? -10.348 3.822 -10.082 1.00 96.62 108 ASN A N 1
ATOM 825 C CA . ASN A 1 108 ? -11.814 3.780 -10.058 1.00 96.62 108 ASN A CA 1
ATOM 826 C C . ASN A 1 108 ? -12.404 3.670 -8.640 1.00 96.62 108 ASN A C 1
ATOM 828 O O . ASN A 1 108 ? -13.610 3.487 -8.495 1.00 96.62 108 ASN A O 1
ATOM 832 N N . ILE A 1 109 ? -11.580 3.695 -7.591 1.00 95.81 109 ILE A N 1
ATOM 833 C CA . ILE A 1 109 ? -12.066 3.632 -6.213 1.00 95.81 109 ILE A CA 1
ATOM 834 C C . ILE A 1 109 ? -12.436 5.049 -5.767 1.00 95.81 109 ILE A C 1
ATOM 836 O O . ILE A 1 109 ? -11.562 5.854 -5.457 1.00 95.81 109 ILE A O 1
ATOM 840 N N . ASP A 1 110 ? -13.735 5.336 -5.672 1.00 95.12 110 ASP A N 1
ATOM 841 C CA . ASP A 1 110 ? -14.233 6.676 -5.319 1.00 95.12 110 ASP A CA 1
ATOM 842 C C . ASP A 1 110 ? -13.829 7.127 -3.905 1.00 95.12 110 ASP A C 1
ATOM 844 O O . ASP A 1 110 ? -13.669 8.317 -3.632 1.00 95.12 110 ASP A O 1
ATOM 848 N N . LYS A 1 111 ? -13.700 6.176 -2.970 1.00 94.50 111 LYS A N 1
ATOM 849 C CA . LYS A 1 111 ? -13.439 6.445 -1.550 1.00 94.50 111 LYS A CA 1
ATOM 850 C C . LYS A 1 111 ? -12.073 5.905 -1.147 1.00 94.50 111 LYS A C 1
ATOM 852 O O . LYS A 1 111 ? -11.872 4.696 -1.111 1.00 94.50 111 LYS A O 1
ATOM 857 N N . GLU A 1 112 ? -11.181 6.785 -0.698 1.00 87.12 112 GLU A N 1
ATOM 858 C CA . GLU A 1 112 ? -9.829 6.422 -0.230 1.00 87.12 112 GLU A CA 1
ATOM 859 C C . GLU A 1 112 ? -9.834 5.383 0.912 1.00 87.12 112 GLU A C 1
ATOM 861 O O . GLU A 1 112 ? -8.881 4.628 1.104 1.00 87.12 112 GLU A O 1
ATOM 866 N N . HIS A 1 113 ? -10.928 5.314 1.673 1.00 91.38 113 HIS A N 1
ATOM 867 C CA . HIS A 1 113 ? -11.095 4.393 2.798 1.00 91.38 113 HIS A CA 1
ATOM 868 C C . HIS A 1 113 ? -11.867 3.111 2.450 1.00 91.38 113 HIS A C 1
ATOM 870 O O . HIS A 1 113 ? -12.147 2.313 3.347 1.00 91.38 113 HIS A O 1
ATOM 876 N N . ASP A 1 114 ? -12.216 2.886 1.180 1.00 95.44 114 ASP A N 1
ATOM 877 C CA . ASP A 1 114 ? -12.871 1.650 0.757 1.00 95.44 114 ASP A CA 1
ATOM 878 C C . ASP A 1 114 ? -11.858 0.508 0.584 1.00 95.44 114 ASP A C 1
ATOM 880 O O . ASP A 1 114 ? -11.331 0.210 -0.492 1.00 95.44 114 ASP A O 1
ATOM 884 N N . LEU A 1 115 ? -11.610 -0.164 1.706 1.00 95.50 115 LEU A N 1
ATOM 885 C CA . LEU A 1 115 ? -10.745 -1.336 1.783 1.00 95.50 115 LEU A CA 1
ATOM 886 C C . LEU A 1 115 ? -11.269 -2.511 0.947 1.00 95.50 115 LEU A C 1
ATOM 888 O O . LEU A 1 115 ? -10.469 -3.341 0.511 1.00 95.50 115 LEU A O 1
ATOM 892 N N . GLN A 1 116 ? -12.588 -2.616 0.746 1.00 96.88 116 GLN A N 1
ATOM 893 C CA . GLN A 1 116 ? -13.179 -3.738 0.020 1.00 96.88 116 GLN A CA 1
ATOM 894 C C . GLN A 1 116 ? -12.854 -3.630 -1.464 1.00 96.88 116 GLN A C 1
ATOM 896 O O . GLN A 1 116 ? -12.342 -4.591 -2.038 1.00 96.88 116 GLN A O 1
ATOM 901 N N . SER A 1 117 ? -13.059 -2.455 -2.058 1.00 97.19 117 SER A N 1
ATOM 902 C CA . SER A 1 117 ? -12.725 -2.204 -3.463 1.00 97.19 117 SER A CA 1
ATOM 903 C C . SER A 1 117 ? -11.224 -2.376 -3.730 1.00 97.19 117 SER A C 1
ATOM 905 O O . SER A 1 117 ? -10.830 -3.074 -4.669 1.00 97.19 117 SER A O 1
ATOM 907 N N . GLY A 1 118 ? -10.366 -1.868 -2.835 1.00 96.56 118 GLY A N 1
ATOM 908 C CA . GLY A 1 118 ? -8.916 -2.083 -2.920 1.00 96.56 118 GLY A CA 1
ATOM 909 C C . GLY A 1 118 ? -8.521 -3.565 -2.851 1.00 96.56 118 GLY A C 1
ATOM 910 O O . GLY A 1 118 ? -7.700 -4.040 -3.643 1.00 96.56 118 GLY A O 1
ATOM 911 N N . ALA A 1 119 ? -9.139 -4.333 -1.948 1.00 97.69 119 ALA A N 1
ATOM 912 C CA . ALA A 1 119 ? -8.916 -5.773 -1.845 1.00 97.69 119 ALA A CA 1
ATOM 913 C C . ALA A 1 119 ? -9.433 -6.536 -3.076 1.00 97.69 119 ALA A C 1
ATOM 915 O O . ALA A 1 119 ? -8.758 -7.449 -3.553 1.00 97.69 119 ALA A O 1
ATOM 916 N N . GLN A 1 120 ? -10.578 -6.148 -3.643 1.00 97.94 120 GLN A N 1
ATOM 917 C CA . GLN A 1 120 ? -11.104 -6.745 -4.873 1.00 97.94 120 GLN A CA 1
ATOM 918 C C . GLN A 1 120 ? -10.150 -6.547 -6.057 1.00 97.94 120 GLN A C 1
ATOM 920 O O . GLN A 1 120 ? -9.928 -7.494 -6.815 1.00 97.94 120 GLN A O 1
ATOM 925 N N . CYS A 1 121 ? -9.531 -5.368 -6.196 1.00 98.06 121 CYS A N 1
ATOM 926 C CA . CYS A 1 121 ? -8.499 -5.142 -7.212 1.00 98.06 121 CYS A CA 1
ATOM 927 C C . CYS A 1 121 ? -7.310 -6.098 -7.042 1.00 98.06 121 CYS A C 1
ATOM 929 O O . CYS A 1 121 ? -6.821 -6.649 -8.029 1.00 98.06 121 CYS A O 1
ATOM 931 N N . LEU A 1 122 ? -6.866 -6.352 -5.805 1.00 97.44 122 LEU A N 1
ATOM 932 C CA . LEU A 1 122 ? -5.801 -7.324 -5.534 1.00 97.44 122 LEU A CA 1
ATOM 933 C C . LEU A 1 122 ? -6.215 -8.753 -5.883 1.00 97.44 122 LEU A C 1
ATOM 935 O O . LEU A 1 122 ? -5.441 -9.464 -6.518 1.00 97.44 122 LEU A O 1
ATOM 939 N N . VAL A 1 123 ? -7.425 -9.174 -5.510 1.00 97.88 123 VAL A N 1
ATOM 940 C CA . VAL A 1 123 ? -7.928 -10.523 -5.820 1.00 97.88 123 VAL A CA 1
ATOM 941 C C . VAL A 1 123 ? -8.007 -10.733 -7.329 1.00 97.88 123 VAL A C 1
ATOM 943 O O . VAL A 1 123 ? -7.449 -11.702 -7.841 1.00 97.88 123 VAL A O 1
ATOM 946 N N . LYS A 1 124 ? -8.586 -9.778 -8.069 1.00 97.75 124 LYS A N 1
ATOM 947 C CA . LYS A 1 124 ? -8.605 -9.827 -9.538 1.00 97.75 124 LYS A CA 1
ATOM 948 C C . LYS A 1 124 ? -7.185 -9.937 -10.110 1.00 97.75 124 LYS A C 1
ATOM 950 O O . LYS A 1 124 ? -6.999 -10.563 -11.158 1.00 97.75 124 LYS A O 1
ATOM 955 N N . ALA A 1 125 ? -6.195 -9.323 -9.449 1.00 97.06 125 ALA A N 1
ATOM 956 C CA . ALA A 1 125 ? -4.805 -9.280 -9.909 1.00 97.06 125 ALA A CA 1
ATOM 957 C C . ALA A 1 125 ? -4.101 -10.611 -9.708 1.00 97.06 125 ALA A C 1
ATOM 959 O O . ALA A 1 125 ? -3.387 -11.058 -10.606 1.00 97.06 125 ALA A O 1
ATOM 960 N N . PHE A 1 126 ? -4.369 -11.283 -8.590 1.00 96.50 126 PHE A N 1
ATOM 961 C CA . PHE A 1 126 ? -3.957 -12.669 -8.392 1.00 96.50 126 PHE A CA 1
ATOM 962 C C . PHE A 1 126 ? -4.570 -13.597 -9.445 1.00 96.50 126 PHE A C 1
ATOM 964 O O . PHE A 1 126 ? -3.854 -14.417 -10.019 1.00 96.50 126 PHE A O 1
ATOM 971 N N . ASP A 1 127 ? -5.847 -13.397 -9.773 1.00 96.94 127 ASP A N 1
ATOM 972 C CA . ASP A 1 127 ? -6.560 -14.198 -10.772 1.00 96.94 127 ASP A CA 1
ATOM 973 C C . ASP A 1 127 ? -6.147 -13.898 -12.223 1.00 96.94 127 ASP A C 1
ATOM 975 O O . ASP A 1 127 ? -6.587 -14.591 -13.140 1.00 96.94 127 ASP A O 1
ATOM 979 N N . LYS A 1 128 ? -5.334 -12.857 -12.463 1.00 95.44 128 LYS A N 1
ATOM 980 C CA . LYS A 1 128 ? -4.980 -12.347 -13.804 1.00 95.44 128 LYS A CA 1
ATOM 981 C C . LYS A 1 128 ? -6.202 -11.980 -14.663 1.00 95.44 128 LYS A C 1
ATOM 983 O O . LYS A 1 128 ? -6.123 -11.957 -15.888 1.00 95.44 128 LYS A O 1
ATOM 988 N N . LYS A 1 129 ? -7.333 -11.652 -14.027 1.00 96.25 129 LYS A N 1
ATOM 989 C CA . LYS A 1 129 ? -8.596 -11.273 -14.692 1.00 96.25 129 LYS A CA 1
ATOM 990 C C . LYS A 1 129 ? -8.756 -9.760 -14.879 1.00 96.25 129 LYS A C 1
ATOM 992 O O . LYS A 1 129 ? -9.802 -9.304 -15.342 1.00 96.25 129 LYS A O 1
ATOM 997 N N . LEU A 1 130 ? -7.743 -8.961 -14.525 1.00 95.88 130 LEU A N 1
ATOM 998 C CA . LEU A 1 130 ? -7.851 -7.501 -14.605 1.00 95.88 130 LEU A CA 1
ATOM 999 C C . LEU A 1 130 ? -7.953 -6.968 -16.018 1.00 95.88 130 LEU A C 1
ATOM 1001 O O . LEU A 1 130 ? -8.737 -6.055 -16.244 1.00 95.88 130 LEU A O 1
ATOM 1005 N N . VAL A 1 131 ? -7.180 -7.518 -16.952 1.00 96.44 131 VAL A N 1
ATOM 1006 C CA . VAL A 1 131 ? -7.187 -7.036 -18.339 1.00 96.44 131 VAL A CA 1
ATOM 1007 C C . VAL A 1 131 ? -8.586 -7.155 -18.947 1.00 96.44 131 VAL A C 1
ATOM 1009 O O . VAL A 1 131 ? -9.035 -6.236 -19.621 1.00 96.44 131 VAL A O 1
ATOM 1012 N N . ASN A 1 132 ? -9.314 -8.222 -18.610 1.00 96.81 132 ASN A N 1
ATOM 1013 C CA . ASN A 1 132 ? -10.691 -8.427 -19.059 1.00 96.81 132 ASN A CA 1
ATOM 1014 C C . ASN A 1 132 ? -11.670 -7.438 -18.408 1.00 96.81 132 ASN A C 1
ATOM 1016 O O . ASN A 1 132 ? -12.637 -7.033 -19.038 1.00 96.81 132 ASN A O 1
ATOM 1020 N N . SER A 1 133 ? -11.424 -7.052 -17.151 1.00 96.62 133 SER A N 1
ATOM 1021 C CA . SER A 1 133 ? -12.281 -6.103 -16.424 1.00 96.62 133 SER A CA 1
ATOM 1022 C C . SER A 1 133 ? -12.036 -4.647 -16.841 1.00 96.62 133 SER A C 1
ATOM 1024 O O . SER A 1 133 ? -12.945 -3.829 -16.761 1.00 96.62 133 SER A O 1
ATOM 1026 N N . TYR A 1 134 ? -10.815 -4.320 -17.277 1.00 96.81 134 TYR A N 1
ATOM 1027 C CA . TYR A 1 134 ? -10.390 -2.956 -17.608 1.00 96.81 134 TYR A CA 1
ATOM 1028 C C . TYR A 1 134 ? -9.673 -2.891 -18.971 1.00 96.81 134 TYR A C 1
ATOM 1030 O O . TYR A 1 134 ? -8.519 -2.456 -19.039 1.00 96.81 134 TYR A O 1
ATOM 1038 N N . PRO A 1 135 ? -10.328 -3.287 -20.081 1.00 96.25 135 PRO A N 1
ATOM 1039 C CA . PRO A 1 135 ? -9.692 -3.313 -21.401 1.00 96.25 135 PRO A CA 1
ATOM 1040 C C . PRO A 1 135 ? -9.323 -1.905 -21.893 1.00 96.25 135 PRO A C 1
ATOM 1042 O O . PRO A 1 135 ? -8.279 -1.705 -22.514 1.00 96.25 135 PRO A O 1
ATOM 1045 N N . TYR A 1 136 ? -10.124 -0.895 -21.538 1.00 95.62 136 TYR A N 1
ATOM 1046 C CA . TYR A 1 136 ? -9.882 0.501 -21.912 1.00 95.62 136 TYR A CA 1
ATOM 1047 C C . TYR A 1 136 ? -8.567 1.061 -21.340 1.00 95.62 136 TYR A C 1
ATOM 1049 O O . TYR A 1 136 ? -7.989 1.989 -21.908 1.00 95.62 136 TYR A O 1
ATOM 1057 N N . ALA A 1 137 ? -8.063 0.498 -20.235 1.00 94.00 137 ALA A N 1
ATOM 1058 C CA . ALA A 1 137 ? -6.821 0.936 -19.603 1.00 94.00 137 ALA A CA 1
ATOM 1059 C C . ALA A 1 137 ? -5.578 0.622 -20.451 1.00 94.00 137 ALA A C 1
ATOM 1061 O O . ALA A 1 137 ? -4.540 1.261 -20.282 1.00 94.00 137 ALA A O 1
ATOM 1062 N N . LEU A 1 138 ? -5.669 -0.339 -21.377 1.00 92.69 138 LEU A N 1
ATOM 1063 C CA . LEU A 1 138 ? -4.554 -0.701 -22.252 1.00 92.69 138 LEU A CA 1
ATOM 1064 C C . LEU A 1 138 ? -4.235 0.393 -23.272 1.00 92.69 138 LEU A C 1
ATOM 1066 O O . LEU A 1 138 ? -3.060 0.619 -23.571 1.00 92.69 138 LEU A O 1
ATOM 1070 N N . HIS A 1 139 ? -5.274 1.068 -23.768 1.00 94.06 139 HIS A N 1
ATOM 1071 C CA . HIS A 1 139 ? -5.186 2.048 -24.850 1.00 94.06 139 HIS A CA 1
ATOM 1072 C C . HIS A 1 139 ? -5.085 3.496 -24.363 1.00 94.06 139 HIS A C 1
ATOM 1074 O O . HIS A 1 139 ? -4.774 4.378 -25.158 1.00 94.06 139 HIS A O 1
ATOM 1080 N N . ARG A 1 140 ? -5.341 3.769 -23.076 1.00 94.88 140 ARG A N 1
ATOM 1081 C CA . ARG A 1 140 ? -5.263 5.133 -22.538 1.00 94.88 140 ARG A CA 1
ATOM 1082 C C . ARG A 1 140 ? -3.802 5.578 -22.354 1.00 94.88 140 ARG A C 1
ATOM 1084 O O . ARG A 1 140 ? -3.113 4.989 -21.517 1.00 94.88 140 ARG A O 1
ATOM 1091 N N . PRO A 1 141 ? -3.364 6.677 -23.007 1.00 94.62 141 PRO A N 1
ATOM 1092 C CA . PRO A 1 141 ? -2.007 7.216 -22.853 1.00 94.62 141 PRO A CA 1
ATOM 1093 C C . PRO A 1 141 ? -1.679 7.624 -21.414 1.00 94.62 141 PRO A C 1
ATOM 1095 O O . PRO A 1 141 ? -0.529 7.589 -20.987 1.00 94.62 141 PRO A O 1
ATOM 1098 N N . TYR A 1 142 ? -2.712 7.964 -20.635 1.00 94.94 142 TYR A N 1
ATOM 1099 C CA . TYR A 1 142 ? -2.588 8.296 -19.218 1.00 94.94 142 TYR A CA 1
ATOM 1100 C C . TYR A 1 142 ? -1.815 7.229 -18.425 1.00 94.94 142 TYR A C 1
ATOM 1102 O O . TYR A 1 142 ? -1.046 7.583 -17.543 1.00 94.94 142 TYR A O 1
ATOM 1110 N N . TYR A 1 143 ? -1.930 5.944 -18.784 1.00 93.56 143 TYR A N 1
ATOM 1111 C CA . TYR A 1 143 ? -1.261 4.832 -18.096 1.00 93.56 143 TYR A CA 1
ATOM 1112 C C . TYR A 1 143 ? 0.086 4.424 -18.710 1.00 93.56 143 TYR A C 1
ATOM 1114 O O . TYR A 1 143 ? 0.619 3.348 -18.405 1.00 93.56 143 TYR A O 1
ATOM 1122 N N . ASP A 1 144 ? 0.673 5.243 -19.587 1.00 90.31 144 ASP A N 1
ATOM 1123 C CA . ASP A 1 144 ? 1.905 4.857 -20.273 1.00 90.31 144 ASP A CA 1
ATOM 1124 C C . ASP A 1 144 ? 3.120 4.750 -19.341 1.00 90.31 144 ASP A C 1
ATOM 1126 O O . ASP A 1 144 ? 3.927 3.824 -19.511 1.00 90.31 144 ASP A O 1
ATOM 1130 N N . PHE A 1 145 ? 3.156 5.568 -18.281 1.00 87.69 145 PHE A N 1
ATOM 1131 C CA . PHE A 1 145 ? 4.223 5.619 -17.271 1.00 87.69 145 PHE A CA 1
ATOM 1132 C C . PHE A 1 145 ? 4.480 4.276 -16.564 1.00 87.69 145 PHE A C 1
ATOM 1134 O O . PHE A 1 145 ? 5.606 3.962 -16.181 1.00 87.69 145 PHE A O 1
ATOM 1141 N N . VAL A 1 146 ? 3.454 3.427 -16.456 1.00 87.88 146 VAL A N 1
ATOM 1142 C CA . VAL A 1 146 ? 3.496 2.117 -15.781 1.00 87.88 146 VAL A CA 1
ATOM 1143 C C . VAL A 1 146 ? 4.532 1.155 -16.396 1.00 87.88 146 VAL A C 1
ATOM 1145 O O . VAL A 1 146 ? 5.001 0.214 -15.745 1.00 87.88 146 VAL A O 1
ATOM 1148 N N . GLY A 1 147 ? 4.919 1.379 -17.656 1.00 74.19 147 GLY A N 1
ATOM 1149 C CA . GLY A 1 147 ? 5.923 0.573 -18.355 1.00 74.19 147 GLY A CA 1
ATOM 1150 C C . GLY A 1 147 ? 7.368 1.049 -18.200 1.00 74.19 147 GLY A C 1
ATOM 1151 O O . GLY A 1 147 ? 8.285 0.232 -18.330 1.00 74.19 147 GLY A O 1
ATOM 1152 N N . ASP A 1 148 ? 7.582 2.333 -17.923 1.00 72.94 148 ASP A N 1
ATOM 1153 C CA . ASP A 1 148 ? 8.899 2.954 -18.093 1.00 72.94 148 ASP A CA 1
ATOM 1154 C C . ASP A 1 148 ? 9.790 2.801 -16.854 1.00 72.94 148 ASP A C 1
ATOM 1156 O O . ASP A 1 148 ? 11.002 2.598 -16.972 1.00 72.94 148 ASP A O 1
ATOM 1160 N N . ASP A 1 149 ? 9.192 2.744 -15.664 1.00 62.25 149 ASP A N 1
ATOM 1161 C CA . ASP A 1 149 ? 9.936 2.807 -14.400 1.00 62.25 149 ASP A CA 1
ATOM 1162 C C . ASP A 1 149 ? 10.598 1.488 -13.966 1.00 62.25 149 ASP A C 1
ATOM 1164 O O . ASP A 1 149 ? 11.535 1.489 -13.158 1.00 62.25 149 ASP A O 1
ATOM 1168 N N . LEU A 1 150 ? 10.173 0.340 -14.510 1.00 61.03 150 LEU A N 1
ATOM 1169 C CA . LEU A 1 150 ? 10.807 -0.953 -14.199 1.00 61.03 150 LEU A CA 1
ATOM 1170 C C . LEU A 1 150 ? 11.920 -1.354 -15.158 1.00 61.03 150 LEU A C 1
ATOM 1172 O O . LEU A 1 150 ? 12.700 -2.260 -14.836 1.00 61.03 150 LEU A O 1
ATOM 1176 N N . LYS A 1 151 ? 12.112 -0.618 -16.258 1.00 59.41 151 LYS A N 1
ATOM 1177 C CA . LYS A 1 151 ? 13.411 -0.597 -16.930 1.00 59.41 151 LYS A CA 1
ATOM 1178 C C . LYS A 1 151 ? 14.357 0.202 -16.044 1.00 59.41 151 LYS A C 1
ATOM 1180 O O . LYS A 1 151 ? 14.691 1.340 -16.353 1.00 59.41 151 LYS A O 1
ATOM 1185 N N . ARG A 1 152 ? 14.787 -0.407 -14.924 1.00 57.50 152 ARG A N 1
ATOM 1186 C CA . ARG A 1 152 ? 15.846 0.100 -14.040 1.00 57.50 152 ARG A CA 1
ATOM 1187 C C . ARG A 1 152 ? 16.858 0.828 -14.920 1.00 57.50 152 ARG A C 1
ATOM 1189 O O . ARG A 1 152 ? 17.478 0.143 -15.744 1.00 57.50 152 ARG A O 1
ATOM 1196 N N . PRO A 1 153 ? 17.064 2.152 -14.777 1.00 50.69 153 PRO A N 1
ATOM 1197 C CA . PRO A 1 153 ? 18.182 2.798 -15.435 1.00 50.69 153 PRO A CA 1
ATOM 1198 C C . PRO A 1 153 ? 19.404 2.011 -14.990 1.00 50.69 153 PRO A C 1
ATOM 1200 O O . PRO A 1 153 ? 19.722 1.970 -13.795 1.00 50.69 153 PRO A O 1
ATOM 1203 N N . LYS A 1 154 ? 19.980 1.257 -15.939 1.00 54.16 154 LYS A N 1
ATOM 1204 C CA . LYS A 1 154 ? 21.014 0.257 -15.687 1.00 54.16 154 LYS A CA 1
ATOM 1205 C C . LYS A 1 154 ? 21.986 0.866 -14.696 1.00 54.16 154 LYS A C 1
ATOM 1207 O O . LYS A 1 154 ? 22.446 1.988 -14.902 1.00 54.16 154 LYS A O 1
ATOM 1212 N N . ASN A 1 155 ? 22.261 0.121 -13.629 1.00 56.84 155 ASN A N 1
ATOM 1213 C CA . ASN A 1 155 ? 23.047 0.449 -12.440 1.00 56.84 155 ASN A CA 1
ATOM 1214 C C . ASN A 1 155 ? 24.422 1.120 -12.676 1.00 56.84 155 ASN A C 1
ATOM 1216 O O . ASN A 1 155 ? 25.169 1.303 -11.725 1.00 56.84 155 ASN A O 1
ATOM 1220 N N . SER A 1 156 ? 24.792 1.514 -13.892 1.00 62.41 156 SER A N 1
ATOM 1221 C CA . SER A 1 156 ? 26.029 2.192 -14.253 1.00 62.41 156 SER A CA 1
ATOM 1222 C C . SER A 1 156 ? 26.292 3.443 -13.408 1.00 62.41 156 SER A C 1
ATOM 1224 O O . SER A 1 156 ? 27.374 3.554 -12.840 1.00 62.41 156 SER A O 1
ATOM 1226 N N . LYS A 1 157 ? 25.328 4.361 -13.239 1.00 71.88 157 LYS A N 1
ATOM 1227 C CA . LYS A 1 157 ? 25.563 5.607 -12.480 1.00 71.88 157 LYS A CA 1
ATOM 1228 C C . LYS A 1 157 ? 25.617 5.371 -10.965 1.00 71.88 157 LYS A C 1
ATOM 1230 O O . LYS A 1 157 ? 26.551 5.835 -10.314 1.00 71.88 157 LYS A O 1
ATOM 1235 N N . LYS A 1 158 ? 24.684 4.595 -10.398 1.00 76.31 158 LYS A N 1
ATOM 1236 C CA . LYS A 1 158 ? 24.656 4.298 -8.951 1.00 76.31 158 LYS A CA 1
ATOM 1237 C C . LYS A 1 158 ? 25.828 3.405 -8.520 1.00 76.31 158 LYS A C 1
ATOM 1239 O O . LYS A 1 158 ? 26.466 3.703 -7.515 1.00 76.31 158 LYS A O 1
ATOM 1244 N N . LYS A 1 159 ? 26.193 2.387 -9.312 1.00 77.94 159 LYS A N 1
ATOM 1245 C CA . LYS A 1 159 ? 27.380 1.541 -9.072 1.00 77.94 159 LYS A CA 1
ATOM 1246 C C . LYS A 1 159 ? 28.676 2.351 -9.193 1.00 77.94 159 LYS A C 1
ATOM 1248 O O . LYS A 1 159 ? 29.564 2.171 -8.367 1.00 77.94 159 LYS A O 1
ATOM 1253 N N . LYS A 1 160 ? 28.761 3.308 -10.133 1.00 85.62 160 LYS A N 1
ATOM 1254 C CA . LYS A 1 160 ? 29.889 4.261 -10.214 1.00 85.62 160 LYS A CA 1
ATOM 1255 C C . LYS A 1 160 ? 29.988 5.153 -8.971 1.00 85.62 160 LYS A C 1
ATOM 1257 O O . LYS A 1 160 ? 31.088 5.341 -8.458 1.00 85.62 160 LYS A O 1
ATOM 1262 N N . LEU A 1 161 ? 28.869 5.677 -8.461 1.00 87.44 161 LEU A N 1
ATOM 1263 C CA . LEU A 1 161 ? 28.864 6.518 -7.256 1.00 87.44 161 LEU A CA 1
ATOM 1264 C C . LEU A 1 161 ? 29.234 5.731 -5.990 1.00 87.44 161 LEU A C 1
ATOM 1266 O O . LEU A 1 161 ? 30.061 6.202 -5.213 1.00 87.44 161 LEU A O 1
ATOM 1270 N N . ILE A 1 162 ? 28.696 4.519 -5.818 1.00 86.12 162 ILE A N 1
ATOM 1271 C CA . ILE A 1 162 ? 29.045 3.640 -4.691 1.00 86.12 162 ILE A CA 1
ATOM 1272 C C . ILE A 1 162 ? 30.518 3.220 -4.780 1.00 86.12 162 ILE A C 1
ATOM 1274 O O . ILE A 1 162 ? 31.248 3.355 -3.802 1.00 86.12 162 ILE A O 1
ATOM 1278 N N . GLY A 1 163 ? 30.995 2.807 -5.959 1.00 91.12 163 GLY A N 1
ATOM 1279 C CA . GLY A 1 163 ? 32.402 2.455 -6.168 1.00 91.12 163 GLY A CA 1
ATOM 1280 C C . GLY A 1 163 ? 33.356 3.616 -5.870 1.00 91.12 163 GLY A C 1
ATOM 1281 O O . GLY A 1 163 ? 34.399 3.420 -5.247 1.00 91.12 163 GLY A O 1
ATOM 1282 N N . LYS A 1 164 ? 32.976 4.849 -6.236 1.00 95.88 164 LYS A N 1
ATOM 1283 C CA . LYS A 1 164 ? 33.738 6.056 -5.890 1.00 95.88 164 LYS A CA 1
ATOM 1284 C C . LYS A 1 164 ? 33.764 6.300 -4.378 1.00 95.88 164 LYS A C 1
ATOM 1286 O O . LYS A 1 164 ? 34.841 6.515 -3.832 1.00 95.88 164 LYS A O 1
ATOM 1291 N N . ALA A 1 165 ? 32.620 6.200 -3.701 1.00 93.62 165 ALA A N 1
ATOM 1292 C CA . ALA A 1 165 ? 32.529 6.391 -2.253 1.00 93.62 165 ALA A CA 1
ATOM 1293 C C . ALA A 1 165 ? 33.358 5.356 -1.469 1.00 93.62 165 ALA A C 1
ATOM 1295 O O . ALA A 1 165 ? 34.085 5.722 -0.548 1.00 93.62 165 ALA A O 1
ATOM 1296 N N . VAL A 1 166 ? 33.317 4.081 -1.873 1.00 96.06 166 VAL A N 1
ATOM 1297 C CA . VAL A 1 166 ? 34.128 3.010 -1.266 1.00 96.06 166 VAL A CA 1
ATOM 1298 C C . VAL A 1 166 ? 35.624 3.272 -1.472 1.00 96.06 166 VAL A C 1
ATOM 1300 O O . VAL A 1 166 ? 36.407 3.169 -0.525 1.00 96.06 166 VAL A O 1
ATOM 1303 N N . LYS A 1 167 ? 36.033 3.687 -2.679 1.00 96.94 167 LYS A N 1
ATOM 1304 C CA . LYS A 1 167 ? 37.434 4.019 -2.987 1.00 96.94 167 LYS A CA 1
ATOM 1305 C C . LYS A 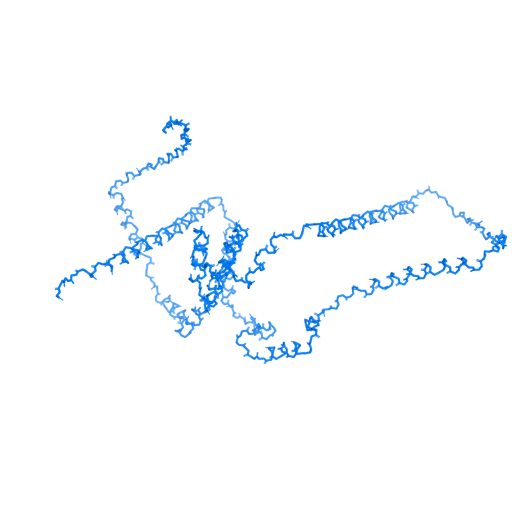1 167 ? 37.935 5.220 -2.179 1.00 96.94 167 LYS A C 1
ATOM 1307 O O . LYS A 1 167 ? 39.062 5.201 -1.682 1.00 96.94 167 LYS A O 1
ATOM 1312 N N . ASP A 1 168 ? 37.104 6.246 -2.014 1.00 96.25 168 ASP A N 1
ATOM 1313 C CA . ASP A 1 168 ? 37.436 7.431 -1.220 1.00 96.25 168 ASP A CA 1
ATOM 1314 C C . ASP A 1 168 ? 37.513 7.104 0.284 1.00 96.25 168 ASP A C 1
ATOM 1316 O O . ASP A 1 168 ? 38.418 7.582 0.976 1.00 96.25 168 ASP A O 1
ATOM 1320 N N . PHE A 1 169 ? 36.649 6.215 0.784 1.00 95.00 169 PHE A N 1
ATOM 1321 C CA . PHE A 1 169 ? 36.711 5.719 2.160 1.00 95.00 169 PHE A CA 1
ATOM 1322 C C . PHE A 1 169 ? 37.993 4.918 2.433 1.00 95.00 169 PHE A C 1
ATOM 1324 O O . PHE A 1 169 ? 38.695 5.192 3.410 1.00 95.00 169 PHE A O 1
ATOM 1331 N N . ALA A 1 170 ? 38.355 3.987 1.542 1.00 95.06 170 ALA A N 1
ATOM 1332 C CA . ALA A 1 170 ? 39.591 3.211 1.652 1.00 95.06 170 ALA A CA 1
ATOM 1333 C C . ALA A 1 170 ? 40.833 4.119 1.664 1.00 95.06 170 ALA A C 1
ATOM 1335 O O . ALA A 1 170 ? 41.700 3.980 2.530 1.00 95.06 170 ALA A O 1
ATOM 1336 N N . ARG A 1 171 ? 40.879 5.125 0.776 1.00 96.06 171 ARG A N 1
ATOM 1337 C CA . ARG A 1 171 ? 41.946 6.142 0.751 1.00 96.06 171 ARG A CA 1
ATOM 1338 C C . ARG A 1 171 ? 42.023 6.936 2.052 1.00 96.06 171 ARG A C 1
ATOM 1340 O O . ARG A 1 171 ? 43.115 7.136 2.582 1.00 96.06 171 ARG A O 1
ATOM 1347 N N . SER A 1 172 ? 40.882 7.365 2.595 1.00 95.62 172 SER A N 1
ATOM 1348 C CA . SER A 1 172 ? 40.853 8.088 3.870 1.00 95.62 172 SER A CA 1
ATOM 1349 C C . SER A 1 172 ? 41.328 7.222 5.039 1.00 95.62 172 SER A C 1
ATOM 1351 O O . SER A 1 172 ? 41.968 7.750 5.951 1.00 95.62 172 SER A O 1
ATOM 1353 N N . ARG A 1 173 ? 41.012 5.922 5.046 1.00 95.31 173 ARG A N 1
ATOM 1354 C CA . ARG A 1 173 ? 41.430 4.993 6.104 1.00 95.31 173 ARG A CA 1
ATOM 1355 C C . ARG A 1 173 ? 42.927 4.690 6.022 1.00 95.31 173 ARG A C 1
ATOM 1357 O O . ARG A 1 173 ? 43.609 4.803 7.037 1.00 95.31 173 ARG A O 1
ATOM 1364 N N . ALA A 1 174 ? 43.453 4.426 4.826 1.00 95.06 174 ALA A N 1
ATOM 1365 C CA . ALA A 1 174 ? 44.887 4.231 4.601 1.00 95.06 174 ALA A CA 1
ATOM 1366 C C . ALA A 1 174 ? 45.708 5.463 5.024 1.00 95.06 174 ALA A C 1
ATOM 1368 O O . ALA A 1 174 ? 46.694 5.337 5.746 1.00 95.06 174 ALA A O 1
ATOM 1369 N N . ALA A 1 175 ? 45.251 6.672 4.675 1.00 95.44 175 ALA A N 1
ATOM 1370 C CA . ALA A 1 175 ? 45.911 7.909 5.092 1.00 95.44 175 ALA A CA 1
ATOM 1371 C C . ALA A 1 175 ? 45.932 8.095 6.623 1.00 95.44 175 ALA A C 1
ATOM 1373 O O . ALA A 1 175 ? 46.902 8.627 7.163 1.00 95.44 175 ALA A O 1
ATOM 1374 N N . LYS A 1 176 ? 44.882 7.658 7.335 1.00 96.06 176 LYS A N 1
ATOM 1375 C CA . LYS A 1 176 ? 44.851 7.678 8.807 1.00 96.06 176 LYS A CA 1
ATOM 1376 C C . LYS A 1 176 ? 45.837 6.676 9.413 1.00 96.06 176 LYS A C 1
ATOM 1378 O O . LYS A 1 176 ? 46.560 7.047 10.330 1.00 96.06 176 LYS A O 1
ATOM 1383 N N . LEU A 1 177 ? 45.902 5.452 8.886 1.00 95.00 177 LEU A N 1
ATOM 1384 C CA . LEU A 1 177 ? 46.834 4.425 9.368 1.00 95.00 177 LEU A CA 1
ATOM 1385 C C . LEU A 1 177 ? 48.296 4.833 9.154 1.00 95.00 177 LEU A C 1
ATOM 1387 O O . LEU A 1 177 ? 49.102 4.724 10.073 1.00 95.00 177 LEU A O 1
ATOM 1391 N N . LEU A 1 178 ? 48.619 5.399 7.988 1.00 93.69 178 LEU A N 1
ATOM 1392 C CA . LEU A 1 178 ? 49.958 5.925 7.722 1.00 93.69 178 LEU A CA 1
ATOM 1393 C C . LEU A 1 178 ? 50.343 7.019 8.724 1.00 93.69 178 LEU A C 1
ATOM 1395 O O . LEU A 1 178 ? 51.437 6.975 9.280 1.00 93.69 178 LEU A O 1
ATOM 1399 N N . LYS A 1 179 ? 49.436 7.961 9.020 1.00 93.81 179 LYS A N 1
ATOM 1400 C CA . LYS A 1 179 ? 49.687 9.002 10.030 1.00 93.81 179 LYS A CA 1
ATOM 1401 C C . LYS A 1 179 ? 49.996 8.418 11.409 1.00 93.81 179 LYS A C 1
ATOM 1403 O O . LYS A 1 179 ? 50.940 8.882 12.037 1.00 93.81 179 LYS A O 1
ATOM 1408 N N . LEU A 1 180 ? 49.246 7.405 11.847 1.00 93.69 180 LEU A N 1
ATOM 1409 C CA . LEU A 1 180 ? 49.472 6.747 13.139 1.00 93.69 180 LEU A CA 1
ATOM 1410 C C . LEU A 1 180 ? 50.837 6.044 13.204 1.00 93.69 180 LEU A C 1
ATOM 1412 O O . LEU A 1 180 ? 51.513 6.108 14.230 1.00 93.69 180 LEU A O 1
ATOM 1416 N N . ASN A 1 181 ? 51.274 5.423 12.106 1.00 91.69 181 ASN A N 1
ATOM 1417 C CA . ASN A 1 181 ? 52.583 4.769 12.044 1.00 91.69 181 ASN A CA 1
ATOM 1418 C C . ASN A 1 181 ? 53.734 5.784 12.096 1.00 91.69 181 ASN A C 1
ATOM 1420 O O . ASN A 1 181 ? 54.708 5.567 12.815 1.00 91.69 181 ASN A O 1
ATOM 1424 N N . PHE A 1 182 ? 53.609 6.925 11.406 1.00 91.56 182 PHE A N 1
ATOM 1425 C CA . PHE A 1 182 ? 54.613 7.992 11.481 1.00 91.56 182 PHE A CA 1
ATOM 1426 C C . PHE A 1 182 ? 54.698 8.618 12.878 1.00 91.56 182 PHE A C 1
ATOM 1428 O O . PHE A 1 182 ? 55.803 8.861 13.359 1.00 91.56 182 PHE A O 1
ATOM 1435 N N . THR A 1 183 ? 53.568 8.837 13.562 1.00 90.44 183 THR A N 1
ATOM 1436 C CA . THR A 1 183 ? 53.582 9.377 14.933 1.00 90.44 183 THR A CA 1
ATOM 1437 C C . THR A 1 183 ? 54.180 8.394 15.932 1.00 90.44 183 THR A C 1
ATOM 1439 O O . THR A 1 183 ? 54.982 8.808 16.764 1.00 90.44 183 THR A O 1
ATOM 1442 N N . LYS A 1 184 ? 53.866 7.094 15.819 1.00 92.06 184 LYS A N 1
ATOM 1443 C CA . LYS A 1 184 ? 54.467 6.055 16.670 1.00 92.06 184 LYS A CA 1
ATOM 1444 C C . LYS A 1 184 ? 55.976 5.952 16.453 1.00 92.06 184 LYS A C 1
ATOM 1446 O O . LYS A 1 184 ? 56.724 5.954 17.421 1.00 92.06 184 LYS A O 1
ATOM 1451 N N . LYS A 1 185 ? 56.439 5.944 15.196 1.00 90.50 185 LYS A N 1
ATOM 1452 C CA . LYS A 1 185 ? 57.877 5.919 14.880 1.00 90.50 185 LYS A CA 1
ATOM 1453 C C . LYS A 1 185 ? 58.600 7.162 15.414 1.00 90.50 185 LYS A C 1
ATOM 1455 O O . LYS A 1 185 ? 59.683 7.036 15.968 1.00 90.50 185 LYS A O 1
ATOM 1460 N N . ALA A 1 186 ? 57.992 8.345 15.309 1.00 87.69 186 ALA A N 1
ATOM 1461 C CA . ALA A 1 186 ? 58.558 9.575 15.866 1.00 87.69 186 ALA A CA 1
ATOM 1462 C C . ALA A 1 186 ? 58.622 9.566 17.405 1.00 87.69 186 ALA A C 1
ATOM 1464 O O . ALA A 1 186 ? 59.584 10.073 17.971 1.00 87.69 186 ALA A O 1
ATOM 1465 N N . GLN A 1 187 ? 57.625 8.988 18.084 1.00 89.06 187 GLN A N 1
ATOM 1466 C CA . GLN A 1 187 ? 57.642 8.818 19.542 1.00 89.06 187 GLN A CA 1
ATOM 1467 C C . GLN A 1 187 ? 58.697 7.801 19.991 1.00 89.06 187 GLN A C 1
ATOM 1469 O O . GLN A 1 187 ? 59.424 8.080 20.936 1.00 89.06 187 GLN A O 1
ATOM 1474 N N . LEU A 1 188 ? 58.847 6.676 19.284 1.00 88.69 188 LEU A N 1
ATOM 1475 C CA . LEU A 1 188 ? 59.905 5.695 19.562 1.00 88.69 188 LEU A CA 1
ATOM 1476 C C . LEU A 1 188 ? 61.303 6.313 19.426 1.00 88.69 188 LEU A C 1
ATOM 1478 O O . LEU A 1 188 ? 62.147 6.105 20.288 1.00 88.69 188 LEU A O 1
ATOM 1482 N N . LEU A 1 189 ? 61.521 7.140 18.398 1.00 84.62 189 LEU A N 1
ATOM 1483 C CA . LEU A 1 189 ? 62.781 7.873 18.232 1.00 84.62 189 LEU A CA 1
ATOM 1484 C C . LEU A 1 189 ? 63.020 8.925 19.329 1.00 84.62 189 LEU A C 1
ATOM 1486 O O . LEU A 1 189 ? 64.169 9.231 19.619 1.00 84.62 189 LEU A O 1
ATOM 1490 N N . ARG A 1 190 ? 61.965 9.484 19.942 1.00 79.12 190 ARG A N 1
ATOM 1491 C CA . ARG A 1 190 ? 62.096 10.415 21.080 1.00 79.12 190 ARG A CA 1
ATOM 1492 C C . ARG A 1 190 ? 62.376 9.711 22.406 1.00 79.12 190 ARG A C 1
ATOM 1494 O O . ARG A 1 190 ? 63.041 10.293 23.250 1.00 79.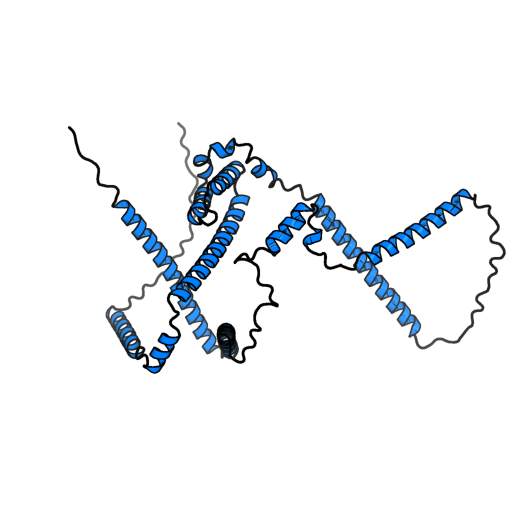12 190 ARG A O 1
ATOM 1501 N N . ASN A 1 191 ? 61.858 8.499 22.584 1.00 81.19 191 ASN A N 1
ATOM 1502 C CA . ASN A 1 191 ? 61.897 7.788 23.860 1.00 81.19 191 ASN A CA 1
ATOM 1503 C C . ASN A 1 191 ? 63.060 6.795 23.977 1.00 81.19 191 ASN A C 1
ATOM 1505 O O . ASN A 1 191 ? 63.155 6.140 25.007 1.00 81.19 191 ASN A O 1
ATOM 1509 N N . SER A 1 192 ? 63.914 6.652 22.956 1.00 77.25 192 SER A N 1
ATOM 1510 C CA . SER A 1 192 ? 65.087 5.771 23.010 1.00 77.25 192 SER A CA 1
ATOM 1511 C C . SER A 1 192 ? 66.093 6.314 24.039 1.00 77.25 192 SER A C 1
ATOM 1513 O O . SER A 1 192 ? 66.756 7.319 23.758 1.00 77.25 192 SER A O 1
ATOM 1515 N N . PRO A 1 193 ? 66.212 5.704 25.233 1.00 69.38 193 PRO A N 1
ATOM 1516 C CA . PRO A 1 193 ? 67.063 6.200 26.297 1.00 69.38 193 PRO A CA 1
ATOM 1517 C C . PRO A 1 193 ? 68.459 5.625 26.078 1.00 69.38 193 PRO A C 1
ATOM 1519 O O . PRO A 1 193 ? 68.692 4.441 26.289 1.00 69.38 193 PRO A O 1
ATOM 1522 N N . GLY A 1 194 ? 69.374 6.461 25.594 1.00 68.56 194 GLY A N 1
ATOM 1523 C CA . GLY A 1 194 ? 70.771 6.067 25.413 1.00 68.56 194 GLY A CA 1
ATOM 1524 C C . GLY A 1 194 ? 71.306 6.341 24.017 1.00 68.56 194 GLY A C 1
ATOM 1525 O O . GLY A 1 194 ? 71.645 5.417 23.294 1.00 68.56 194 GLY A O 1
ATOM 1526 N N . HIS A 1 195 ? 71.400 7.615 23.638 1.00 51.19 195 HIS A N 1
ATOM 1527 C CA . HIS A 1 195 ? 72.627 8.122 23.026 1.00 51.19 195 HIS A CA 1
ATOM 1528 C C . HIS A 1 195 ? 72.623 9.653 22.998 1.00 51.19 195 HIS A C 1
ATOM 1530 O O . HIS A 1 195 ? 71.975 10.310 22.192 1.00 51.19 195 HIS A O 1
ATOM 1536 N N . THR A 1 196 ? 73.395 10.180 23.945 1.00 49.41 196 THR A N 1
ATOM 1537 C CA . THR A 1 196 ? 74.400 11.230 23.771 1.00 49.41 196 THR A CA 1
ATOM 1538 C C . THR A 1 196 ? 74.022 12.548 23.108 1.00 49.41 196 THR A C 1
ATOM 1540 O O . THR A 1 196 ? 73.940 12.667 21.892 1.00 49.41 196 THR A O 1
ATOM 1543 N N . LYS A 1 197 ? 74.102 13.558 23.978 1.00 47.47 197 LYS A N 1
ATOM 1544 C CA . LYS A 1 197 ? 74.813 14.823 23.792 1.00 47.47 197 LYS A CA 1
ATOM 1545 C C . LYS A 1 197 ? 74.268 15.727 22.694 1.00 47.47 197 LYS A C 1
ATOM 1547 O O . LYS A 1 197 ? 74.302 15.460 21.501 1.00 47.47 197 LYS A O 1
ATOM 1552 N N . HIS A 1 198 ? 73.886 16.889 23.194 1.00 50.19 198 HIS A N 1
ATOM 1553 C CA . HIS A 1 198 ? 73.750 18.178 22.554 1.00 50.19 198 HIS A CA 1
ATOM 1554 C C . HIS A 1 198 ? 74.974 18.518 21.669 1.00 50.19 198 HIS A C 1
ATOM 1556 O O . HIS A 1 198 ? 75.732 19.438 21.957 1.00 50.19 198 HIS A O 1
ATOM 1562 N N . VAL A 1 199 ? 75.184 17.806 20.559 1.00 49.06 199 VAL A N 1
ATOM 1563 C CA . VAL A 1 199 ? 75.925 18.367 19.435 1.00 49.06 199 VAL A CA 1
ATOM 1564 C C . VAL A 1 199 ? 74.966 19.370 18.835 1.00 49.06 199 VAL A C 1
ATOM 1566 O O . VAL A 1 199 ? 74.076 19.044 18.051 1.00 49.06 199 VAL A O 1
ATOM 1569 N N . VAL A 1 200 ? 75.145 20.618 19.262 1.00 52.69 200 VAL A N 1
ATOM 1570 C CA . VAL A 1 200 ? 74.792 21.785 18.474 1.00 52.69 200 VAL A CA 1
ATOM 1571 C C . VAL A 1 200 ? 75.463 21.567 17.126 1.00 52.69 200 VAL A C 1
ATOM 1573 O O . VAL A 1 200 ? 76.600 21.978 16.899 1.00 52.69 200 VAL A O 1
ATOM 1576 N N . SER A 1 201 ? 74.779 20.897 16.199 1.00 48.06 201 SER A N 1
ATOM 1577 C CA . SER A 1 201 ? 75.102 21.075 14.807 1.00 48.06 201 SER A CA 1
ATOM 1578 C C . SER A 1 201 ? 74.773 22.538 14.561 1.00 48.06 201 SER A C 1
ATOM 1580 O O . SER A 1 201 ? 73.625 22.911 14.312 1.00 48.06 201 SER A O 1
ATOM 1582 N N . ARG A 1 202 ? 75.820 23.365 14.626 1.00 50.12 202 ARG A N 1
ATOM 1583 C CA . ARG A 1 202 ? 76.106 24.424 13.663 1.00 50.12 202 ARG A CA 1
ATOM 1584 C C . ARG A 1 202 ? 75.909 23.844 12.254 1.00 50.12 202 ARG A C 1
ATOM 1586 O O . ARG A 1 202 ? 76.828 23.752 11.450 1.00 50.12 202 ARG A O 1
ATOM 1593 N N . ALA A 1 203 ? 74.683 23.460 11.917 1.00 50.12 203 ALA A N 1
ATOM 1594 C CA . ALA A 1 203 ? 74.229 23.259 10.568 1.00 50.12 203 ALA A CA 1
ATOM 1595 C C . ALA A 1 203 ? 73.985 24.666 10.052 1.00 50.12 203 ALA A C 1
ATOM 1597 O O . ALA A 1 203 ? 72.876 25.188 10.055 1.00 50.12 203 ALA A O 1
ATOM 1598 N N . ARG A 1 204 ? 75.118 25.302 9.736 1.00 48.31 204 ARG A N 1
ATOM 1599 C CA . ARG A 1 204 ? 75.293 26.169 8.589 1.00 48.31 204 ARG A CA 1
ATOM 1600 C C . ARG A 1 204 ? 74.008 26.937 8.273 1.00 48.31 204 ARG A C 1
ATOM 1602 O O . ARG A 1 204 ? 73.165 26.496 7.495 1.00 48.31 204 ARG A O 1
ATOM 1609 N N . LYS A 1 205 ? 74.003 28.192 8.719 1.00 47.78 205 LYS A N 1
ATOM 1610 C CA . LYS A 1 205 ? 73.728 29.335 7.842 1.00 47.78 205 LYS A CA 1
ATOM 1611 C C . LYS A 1 205 ? 74.566 29.136 6.558 1.00 47.78 205 LYS A C 1
ATOM 1613 O O . LYS A 1 205 ? 75.569 29.805 6.330 1.00 47.78 205 LYS A O 1
ATOM 1618 N N . ARG A 1 206 ? 74.223 28.147 5.720 1.00 45.84 206 ARG A N 1
ATOM 1619 C CA . ARG A 1 206 ? 74.595 28.125 4.315 1.00 45.84 206 ARG A CA 1
ATOM 1620 C C . ARG A 1 206 ? 73.818 29.304 3.789 1.00 45.84 206 ARG A C 1
ATOM 1622 O O . ARG A 1 206 ? 72.632 29.214 3.501 1.00 45.84 206 ARG A O 1
ATOM 1629 N N . ARG A 1 207 ? 74.513 30.440 3.796 1.00 45.22 207 ARG A N 1
ATOM 1630 C CA . ARG A 1 207 ? 74.448 31.429 2.741 1.00 45.22 207 ARG A CA 1
ATOM 1631 C C . ARG A 1 207 ? 73.837 30.751 1.516 1.00 45.22 207 ARG A C 1
ATOM 1633 O O . ARG A 1 207 ? 74.523 30.025 0.807 1.00 45.22 207 ARG A O 1
ATOM 1640 N N . THR A 1 208 ? 72.568 31.016 1.254 1.00 47.78 208 THR A N 1
ATOM 1641 C CA . THR A 1 208 ? 72.074 31.143 -0.112 1.00 47.78 208 THR A CA 1
ATOM 1642 C C . THR A 1 208 ? 72.780 32.361 -0.712 1.00 47.78 208 THR A C 1
ATOM 1644 O O . THR A 1 208 ? 72.184 33.404 -0.941 1.00 47.78 208 THR A O 1
ATOM 1647 N N . ARG A 1 209 ? 74.105 32.263 -0.864 1.00 52.94 209 ARG A N 1
ATOM 1648 C CA . ARG A 1 209 ? 74.901 33.064 -1.782 1.00 52.94 209 ARG A CA 1
ATOM 1649 C C . ARG A 1 209 ? 75.204 32.104 -2.919 1.00 52.94 209 ARG A C 1
ATOM 1651 O O . ARG A 1 209 ? 75.833 31.078 -2.690 1.00 52.94 209 ARG A O 1
ATOM 1658 N N . GLY A 1 210 ? 74.687 32.419 -4.100 1.00 49.81 210 GLY A N 1
ATOM 1659 C CA . GLY A 1 210 ? 75.019 31.698 -5.321 1.00 49.81 210 GLY A CA 1
ATOM 1660 C C . GLY A 1 210 ? 74.131 30.497 -5.641 1.00 49.81 210 GLY A C 1
ATOM 1661 O O . GLY A 1 210 ? 74.647 29.456 -6.018 1.00 49.81 210 GLY A O 1
ATOM 1662 N N . PHE A 1 211 ? 72.802 30.635 -5.584 1.00 49.47 211 PHE A N 1
ATOM 1663 C CA . PHE A 1 211 ? 72.066 30.131 -6.743 1.00 49.47 211 PHE A CA 1
ATOM 1664 C C . PHE A 1 211 ? 71.965 31.313 -7.681 1.00 49.47 211 PHE A C 1
ATOM 1666 O O . PHE A 1 211 ? 71.252 32.285 -7.426 1.00 49.47 211 PHE A O 1
ATOM 1673 N N . SER A 1 212 ? 72.834 31.257 -8.681 1.00 50.97 212 SER A N 1
ATOM 1674 C CA . SER A 1 212 ? 72.842 32.136 -9.821 1.00 50.97 212 SER A CA 1
ATOM 1675 C C . SER A 1 212 ? 71.412 32.408 -10.260 1.00 50.97 212 SER A C 1
ATOM 1677 O O . SER A 1 212 ? 70.562 31.522 -10.371 1.00 50.97 212 SER A O 1
ATOM 1679 N N . LYS A 1 213 ? 71.197 33.695 -10.484 1.00 49.84 213 LYS A N 1
ATOM 1680 C CA . LYS A 1 213 ? 70.249 34.315 -11.391 1.00 49.84 213 LYS A CA 1
ATOM 1681 C C . LYS A 1 213 ? 70.267 33.556 -12.735 1.00 49.84 213 LYS A C 1
ATOM 1683 O O . LYS A 1 213 ? 70.730 34.073 -13.738 1.00 49.84 213 LYS A O 1
ATOM 1688 N N . LYS A 1 214 ? 69.791 32.307 -12.792 1.00 49.88 214 LYS A N 1
ATOM 1689 C CA . LYS A 1 214 ? 69.200 31.808 -14.026 1.00 49.88 214 LYS A CA 1
ATOM 1690 C C . LYS A 1 214 ? 67.947 32.638 -14.150 1.00 49.88 214 LYS A C 1
ATOM 1692 O O . LYS A 1 214 ? 67.030 32.485 -13.345 1.00 49.88 214 LYS A O 1
ATOM 1697 N N . VAL A 1 215 ? 68.020 33.592 -15.071 1.00 53.44 215 VAL A N 1
ATOM 1698 C CA . VAL A 1 215 ? 66.909 34.338 -15.640 1.00 53.44 215 VAL A CA 1
ATOM 1699 C C . VAL A 1 215 ? 65.809 33.319 -15.907 1.00 53.44 215 VAL A C 1
ATOM 1701 O O . VAL A 1 215 ? 65.812 32.595 -16.897 1.00 53.44 215 VAL A O 1
ATOM 1704 N N . LEU A 1 216 ? 64.941 33.142 -14.915 1.00 48.66 216 LEU A N 1
ATOM 1705 C CA . LEU A 1 216 ? 63.718 32.404 -15.089 1.00 48.66 216 LEU A CA 1
ATOM 1706 C C . LEU A 1 216 ? 62.824 33.434 -15.744 1.00 48.66 216 LEU A C 1
ATOM 1708 O O . LEU A 1 216 ? 62.359 34.353 -15.070 1.00 48.66 216 LEU A O 1
ATOM 1712 N N . GLU A 1 217 ? 62.692 33.294 -17.059 1.00 54.25 217 GLU A N 1
ATOM 1713 C CA . GLU A 1 217 ? 61.682 33.943 -17.884 1.00 54.25 217 GLU A CA 1
ATOM 1714 C C . GLU A 1 217 ? 60.453 34.321 -17.031 1.00 54.25 217 GLU A C 1
ATOM 1716 O O . GLU A 1 217 ? 59.848 33.423 -16.412 1.00 54.25 217 GLU A O 1
ATOM 1721 N N . PRO A 1 218 ? 60.102 35.622 -16.934 1.00 56.69 218 PRO A N 1
ATOM 1722 C CA . PRO A 1 218 ? 59.086 36.133 -16.004 1.00 56.69 218 PRO A CA 1
ATOM 1723 C C . PRO A 1 218 ? 57.728 35.428 -16.149 1.00 56.69 218 PRO A C 1
ATOM 1725 O O . PRO A 1 218 ? 56.929 35.364 -15.209 1.00 56.69 218 PRO A O 1
ATOM 1728 N N . ASP A 1 219 ? 57.510 34.772 -17.284 1.00 57.44 219 ASP A N 1
ATOM 1729 C CA . ASP A 1 219 ? 56.270 34.111 -17.642 1.00 57.44 219 ASP A CA 1
ATOM 1730 C C . ASP A 1 219 ? 56.024 32.749 -16.951 1.00 57.44 219 ASP A C 1
ATOM 1732 O O . ASP A 1 219 ? 54.887 32.256 -16.872 1.00 57.44 219 ASP A O 1
ATOM 1736 N N . ARG A 1 220 ? 57.060 32.118 -16.368 1.00 53.03 220 ARG A N 1
ATOM 1737 C CA . ARG A 1 220 ? 56.908 30.830 -15.650 1.00 53.03 220 ARG A CA 1
ATOM 1738 C C . ARG A 1 220 ? 56.728 30.975 -14.137 1.00 53.03 220 ARG A C 1
ATOM 1740 O O . ARG A 1 220 ? 56.022 30.157 -13.536 1.00 53.03 220 ARG A O 1
ATOM 1747 N N . ALA A 1 221 ? 57.265 32.026 -13.516 1.00 51.75 221 ALA A N 1
ATOM 1748 C CA . ALA A 1 221 ? 57.153 32.248 -12.068 1.00 51.75 221 ALA A CA 1
ATOM 1749 C C . ALA A 1 221 ? 55.711 32.587 -11.628 1.00 51.75 221 ALA A C 1
ATOM 1751 O O . ALA A 1 221 ? 55.232 32.096 -10.595 1.00 51.75 221 ALA A O 1
ATOM 1752 N N . TYR A 1 222 ? 54.958 33.318 -12.458 1.00 56.56 222 TYR A N 1
ATOM 1753 C CA . TYR A 1 222 ? 53.557 33.659 -12.181 1.00 56.56 222 TYR A CA 1
ATOM 1754 C C . TYR A 1 222 ? 52.641 32.416 -12.134 1.00 56.56 222 TYR A C 1
ATOM 1756 O O . TYR A 1 222 ? 51.719 32.319 -11.312 1.00 56.56 222 TYR A O 1
ATOM 1764 N N . LYS A 1 223 ? 52.924 31.391 -12.953 1.00 54.91 223 LYS A N 1
ATOM 1765 C CA . LYS A 1 223 ? 52.103 30.167 -13.042 1.00 54.91 223 LYS A CA 1
ATOM 1766 C C . LYS A 1 223 ? 52.239 29.258 -11.810 1.00 54.91 223 LYS A C 1
ATOM 1768 O O . LYS A 1 223 ? 51.267 28.587 -11.441 1.00 54.91 223 LYS A O 1
ATOM 1773 N N . VAL A 1 224 ? 53.388 29.255 -11.128 1.00 55.97 224 VAL A N 1
ATOM 1774 C CA . VAL A 1 224 ? 53.622 28.400 -9.945 1.00 55.97 224 VAL A CA 1
ATOM 1775 C C . VAL A 1 224 ? 53.005 29.009 -8.679 1.00 55.97 224 VAL A C 1
ATOM 1777 O O . VAL A 1 224 ? 52.298 28.312 -7.940 1.00 55.97 224 VAL A O 1
ATOM 1780 N N . LEU A 1 225 ? 53.132 30.326 -8.480 1.00 55.53 225 LEU A N 1
ATOM 1781 C CA . LEU A 1 225 ? 52.499 31.032 -7.355 1.00 55.53 225 LEU A CA 1
ATOM 1782 C C . LEU A 1 225 ? 50.958 31.018 -7.439 1.00 55.53 225 LEU A C 1
ATOM 1784 O O . LEU A 1 225 ? 50.275 30.866 -6.416 1.00 55.53 225 LEU A O 1
ATOM 1788 N N . ARG A 1 226 ? 50.381 31.051 -8.652 1.00 54.09 226 ARG A N 1
ATOM 1789 C CA . ARG A 1 226 ? 48.922 30.965 -8.865 1.00 54.09 226 ARG A CA 1
ATOM 1790 C C . ARG A 1 226 ? 48.344 29.583 -8.508 1.00 54.09 226 ARG A C 1
ATOM 1792 O O . ARG A 1 226 ? 47.221 29.498 -7.997 1.00 54.09 226 ARG A O 1
ATOM 1799 N N . LYS A 1 227 ? 49.107 28.493 -8.687 1.00 53.25 227 LYS A N 1
ATOM 1800 C CA . LYS A 1 227 ? 48.681 27.127 -8.301 1.00 53.25 227 LYS A CA 1
ATOM 1801 C C . LYS A 1 227 ? 48.689 26.913 -6.780 1.00 53.25 227 LYS A C 1
ATOM 1803 O O . LYS A 1 227 ? 47.776 26.267 -6.257 1.00 53.25 227 LYS A O 1
ATOM 1808 N N . GLY A 1 228 ? 49.643 27.506 -6.057 1.00 52.38 228 GLY A N 1
ATOM 1809 C CA . GLY A 1 228 ? 49.708 27.445 -4.589 1.00 52.38 228 GLY A CA 1
ATOM 1810 C C . GLY A 1 228 ? 48.556 28.187 -3.896 1.00 52.38 228 GLY A C 1
ATOM 1811 O O . GLY A 1 228 ? 47.913 27.641 -2.992 1.00 52.38 228 GLY A O 1
ATOM 1812 N N . ARG A 1 229 ? 48.217 29.395 -4.376 1.00 53.31 229 ARG A N 1
ATOM 1813 C CA . ARG A 1 229 ? 47.100 30.193 -3.832 1.00 53.31 229 ARG A CA 1
ATOM 1814 C C . ARG A 1 229 ? 45.731 29.541 -4.082 1.00 53.31 229 ARG A C 1
ATOM 1816 O O . ARG A 1 229 ? 44.896 29.522 -3.178 1.00 53.31 229 ARG A O 1
ATOM 1823 N N . ARG A 1 230 ? 45.518 28.893 -5.240 1.00 54.59 230 ARG A N 1
ATOM 1824 C CA . ARG A 1 230 ? 44.275 28.141 -5.529 1.00 54.59 230 ARG A CA 1
ATOM 1825 C C . ARG A 1 230 ? 44.064 26.939 -4.600 1.00 54.59 230 ARG A C 1
ATOM 1827 O O . ARG A 1 230 ? 42.928 26.683 -4.203 1.00 54.59 230 ARG A O 1
ATOM 1834 N N . ARG A 1 231 ? 45.125 26.221 -4.206 1.00 53.84 231 ARG A N 1
ATOM 1835 C CA . ARG A 1 231 ? 45.008 25.080 -3.275 1.00 53.84 231 ARG A CA 1
ATOM 1836 C C . ARG A 1 231 ? 44.636 25.527 -1.857 1.00 53.84 231 ARG A C 1
ATOM 1838 O O . ARG A 1 231 ? 43.729 24.942 -1.269 1.00 53.84 231 ARG A O 1
ATOM 1845 N N . LYS A 1 232 ? 45.243 26.602 -1.340 1.00 53.47 232 LYS A N 1
ATOM 1846 C CA . LYS A 1 232 ? 44.908 27.140 -0.005 1.00 53.47 232 LYS A CA 1
ATOM 1847 C C . LYS A 1 232 ? 43.505 27.770 0.053 1.00 53.47 232 LYS A C 1
ATOM 1849 O O . LYS A 1 232 ? 42.802 27.585 1.045 1.00 53.47 232 LYS A O 1
ATOM 1854 N N . ALA A 1 233 ? 43.045 28.415 -1.023 1.00 57.19 233 ALA A N 1
ATOM 1855 C CA . ALA A 1 233 ? 41.672 28.924 -1.119 1.00 57.19 233 ALA A CA 1
ATOM 1856 C C . ALA A 1 233 ? 40.615 27.799 -1.171 1.00 57.19 233 ALA A C 1
ATOM 1858 O O . ALA A 1 233 ? 39.540 27.928 -0.583 1.00 57.19 233 ALA A O 1
ATOM 1859 N N . LYS A 1 234 ? 40.922 26.665 -1.820 1.00 55.69 234 LYS A N 1
ATOM 1860 C CA . LYS A 1 234 ? 39.997 25.521 -1.925 1.00 55.69 234 LYS A CA 1
ATOM 1861 C C . LYS A 1 234 ? 39.811 24.791 -0.588 1.00 55.69 234 LYS A C 1
ATOM 1863 O O . LYS A 1 234 ? 38.689 24.419 -0.263 1.00 55.69 234 LYS A O 1
ATOM 1868 N N . VAL A 1 235 ? 40.870 24.674 0.220 1.00 54.34 235 VAL A N 1
ATOM 1869 C CA . VAL A 1 235 ? 40.810 24.045 1.556 1.00 54.34 235 VAL A CA 1
ATOM 1870 C C . VAL A 1 235 ? 40.039 24.908 2.566 1.00 54.34 235 VAL A C 1
ATOM 1872 O O . VAL A 1 235 ? 39.261 24.373 3.356 1.00 54.34 235 VAL A O 1
ATOM 1875 N N . ARG A 1 236 ? 40.163 26.244 2.501 1.00 51.75 236 ARG A N 1
ATOM 1876 C CA . ARG A 1 236 ? 39.361 27.158 3.341 1.00 51.75 236 ARG A CA 1
ATOM 1877 C C . ARG A 1 236 ? 37.873 27.184 2.964 1.00 51.75 236 ARG A C 1
ATOM 1879 O O . ARG A 1 236 ? 37.037 27.387 3.840 1.00 51.75 236 ARG A O 1
ATOM 1886 N N . ARG A 1 237 ? 37.519 26.937 1.694 1.00 51.97 237 ARG A N 1
ATOM 1887 C CA . ARG A 1 237 ? 36.110 26.799 1.271 1.00 51.97 237 ARG A CA 1
ATOM 1888 C C . ARG A 1 237 ? 35.480 25.477 1.718 1.00 51.97 237 ARG A C 1
ATOM 1890 O O . ARG A 1 237 ? 34.301 25.474 2.036 1.00 51.97 237 ARG A O 1
ATOM 1897 N N . SER A 1 238 ? 36.235 24.381 1.815 1.00 51.19 238 SER A N 1
ATOM 1898 C CA . SER A 1 238 ? 35.685 23.097 2.282 1.00 51.19 238 SER A CA 1
ATOM 1899 C C . SER A 1 238 ? 35.495 23.008 3.801 1.00 51.19 238 SER A C 1
ATOM 1901 O O . SER A 1 238 ? 34.608 22.289 4.247 1.00 51.19 238 SER A O 1
ATOM 1903 N N . SER A 1 239 ? 36.277 23.737 4.609 1.00 49.75 239 SER A N 1
ATOM 1904 C CA . SER A 1 239 ? 36.152 23.682 6.077 1.00 49.75 239 SER A CA 1
ATOM 1905 C C . SER A 1 239 ? 35.033 24.561 6.649 1.00 49.75 239 SER A C 1
ATOM 1907 O O . SER A 1 239 ? 34.562 24.289 7.749 1.00 49.75 239 SER 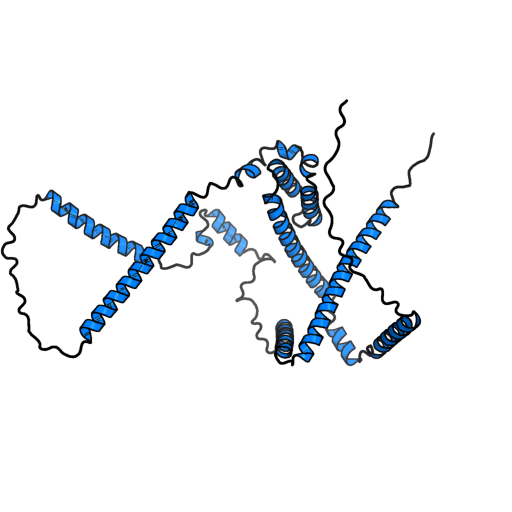A O 1
ATOM 1909 N N . ARG A 1 240 ? 34.542 25.568 5.908 1.00 50.12 240 ARG A N 1
ATOM 1910 C CA . ARG A 1 240 ? 33.373 26.379 6.313 1.00 50.12 240 ARG A CA 1
ATOM 1911 C C . ARG A 1 240 ? 32.012 25.745 5.973 1.00 50.12 240 ARG A C 1
ATOM 1913 O O . ARG A 1 240 ? 30.996 26.244 6.436 1.00 50.12 240 ARG A O 1
ATOM 1920 N N . VAL A 1 241 ? 31.967 24.642 5.218 1.00 52.12 241 VAL A N 1
ATOM 1921 C CA . VAL A 1 241 ? 30.708 24.055 4.696 1.00 52.12 241 VAL A CA 1
ATOM 1922 C C . VAL A 1 241 ? 30.100 22.974 5.610 1.00 52.12 241 VAL A C 1
ATOM 1924 O O . VAL A 1 241 ? 29.029 22.449 5.324 1.00 52.12 241 VAL A O 1
ATOM 1927 N N . VAL A 1 242 ? 30.703 22.674 6.765 1.00 50.03 242 VAL A N 1
ATOM 1928 C CA . VAL A 1 242 ? 30.144 21.694 7.720 1.00 50.03 242 VAL A CA 1
ATOM 1929 C C . VAL A 1 242 ? 29.801 22.339 9.062 1.00 50.03 242 VAL A C 1
ATOM 1931 O O . VAL A 1 242 ? 30.038 21.783 10.126 1.00 50.03 242 VAL A O 1
ATOM 1934 N N . ARG A 1 243 ? 29.179 23.517 9.032 1.00 49.03 243 ARG A N 1
ATOM 1935 C CA . ARG A 1 243 ? 28.173 23.832 10.050 1.00 49.03 243 ARG A CA 1
ATOM 1936 C C . ARG A 1 243 ? 26.836 23.490 9.423 1.00 49.03 243 ARG A C 1
ATOM 1938 O O . ARG A 1 243 ? 26.320 24.243 8.606 1.00 49.03 243 ARG A O 1
ATOM 1945 N N . ARG A 1 244 ? 26.308 22.309 9.752 1.00 48.53 244 ARG A N 1
ATOM 1946 C CA . ARG A 1 244 ? 24.911 21.966 9.476 1.00 48.53 244 ARG A CA 1
ATOM 1947 C C . ARG A 1 244 ? 24.051 22.959 10.261 1.00 48.53 244 ARG A C 1
ATOM 1949 O O . ARG A 1 244 ? 23.684 22.692 11.398 1.00 48.53 244 ARG A O 1
ATOM 1956 N N . HIS A 1 245 ? 23.778 24.130 9.686 1.00 50.22 245 HIS A N 1
ATOM 1957 C CA . HIS A 1 245 ? 22.612 24.903 10.084 1.00 50.22 245 HIS A CA 1
ATOM 1958 C C . HIS A 1 245 ? 21.424 23.953 9.984 1.00 50.22 245 HIS A C 1
ATOM 1960 O O . HIS A 1 245 ? 21.260 23.285 8.958 1.00 50.22 245 HIS A O 1
ATOM 1966 N N . LYS A 1 246 ? 20.653 23.841 11.070 1.00 46.84 246 LYS A N 1
ATOM 1967 C CA . LYS A 1 246 ? 19.320 23.242 11.036 1.00 46.84 246 LYS A CA 1
ATOM 1968 C C . LYS A 1 246 ? 18.589 23.949 9.899 1.00 46.84 246 LYS A C 1
ATOM 1970 O O . LYS A 1 246 ? 18.264 25.126 10.020 1.00 46.84 246 LYS A O 1
ATOM 1975 N N . ARG A 1 247 ? 18.467 23.286 8.748 1.00 46.34 247 ARG A N 1
ATOM 1976 C CA . ARG A 1 247 ? 17.765 23.857 7.603 1.00 46.34 247 ARG A CA 1
ATOM 1977 C C . ARG A 1 247 ? 16.321 23.972 8.045 1.00 46.34 247 ARG A C 1
ATOM 1979 O O . ARG A 1 247 ? 15.693 22.959 8.336 1.00 46.34 247 ARG A O 1
ATOM 1986 N N . ASN A 1 248 ? 15.858 25.206 8.177 1.00 60.31 248 ASN A N 1
ATOM 1987 C CA . ASN A 1 248 ? 14.459 25.490 8.415 1.00 60.31 248 ASN A CA 1
ATOM 1988 C C . ASN A 1 248 ? 13.676 24.825 7.273 1.00 60.31 248 ASN A C 1
ATOM 1990 O O . ASN A 1 248 ? 14.045 25.011 6.111 1.00 60.31 248 ASN A O 1
ATOM 1994 N N . VAL A 1 249 ? 12.682 23.994 7.588 1.00 65.75 249 VAL A N 1
ATOM 1995 C CA . VAL A 1 249 ? 11.949 23.166 6.606 1.00 65.75 249 VAL A CA 1
ATOM 1996 C C . VAL A 1 249 ? 11.361 24.035 5.489 1.00 65.75 249 VAL A C 1
ATOM 1998 O O . VAL A 1 249 ? 11.338 23.632 4.331 1.00 65.75 249 VAL A O 1
ATOM 2001 N N . LEU A 1 250 ? 11.043 25.290 5.813 1.00 60.66 250 LEU A N 1
ATOM 2002 C CA . LEU A 1 250 ? 10.565 26.310 4.883 1.00 60.66 250 LEU A CA 1
ATOM 2003 C C . LEU A 1 250 ? 11.558 26.666 3.759 1.00 60.66 250 LEU A C 1
ATOM 2005 O O . LEU A 1 250 ? 11.138 27.124 2.707 1.00 60.66 250 LEU A O 1
ATOM 2009 N N . SER A 1 251 ? 12.862 26.414 3.932 1.00 69.31 251 SER A N 1
ATOM 2010 C CA . SER A 1 251 ? 13.876 26.635 2.882 1.00 69.31 251 SER A CA 1
ATOM 2011 C C . SER A 1 251 ? 13.849 25.593 1.755 1.00 69.31 251 SER A C 1
ATOM 2013 O O . SER A 1 251 ? 14.589 25.729 0.781 1.00 69.31 251 SER A O 1
ATOM 2015 N N . LEU A 1 252 ? 13.032 24.540 1.885 1.00 67.06 252 LEU A N 1
ATOM 2016 C CA . LEU A 1 252 ? 12.828 23.538 0.834 1.00 67.06 252 LEU A CA 1
ATOM 2017 C C . LEU A 1 252 ? 11.832 24.002 -0.237 1.00 67.06 252 LEU A C 1
ATOM 2019 O O . LEU A 1 252 ? 11.850 23.469 -1.346 1.00 67.06 252 LEU A O 1
ATOM 2023 N N . TYR A 1 253 ? 11.012 25.006 0.068 1.00 75.75 253 TYR A N 1
ATOM 2024 C CA . TYR A 1 253 ? 10.037 25.571 -0.854 1.00 75.75 253 TYR A CA 1
ATOM 2025 C C . TYR A 1 253 ? 10.666 26.737 -1.623 1.00 75.75 253 TYR A C 1
ATOM 2027 O O . TYR A 1 253 ? 11.230 27.656 -1.031 1.00 75.75 253 TYR A O 1
ATOM 2035 N N . LYS A 1 254 ? 10.635 26.670 -2.961 1.00 78.19 254 LYS A N 1
ATOM 2036 C CA . LYS A 1 254 ? 11.236 27.691 -3.841 1.00 78.19 254 LYS A CA 1
ATOM 2037 C C . LYS A 1 254 ? 10.285 28.841 -4.176 1.00 78.19 254 LYS A C 1
ATOM 2039 O O . LYS A 1 254 ? 10.772 29.917 -4.506 1.00 78.19 254 LYS A O 1
ATOM 2044 N N . SER A 1 255 ? 8.969 28.623 -4.129 1.00 86.06 255 SER A N 1
ATOM 2045 C CA . SER A 1 255 ? 7.976 29.650 -4.458 1.00 86.06 255 SER A CA 1
ATOM 2046 C C . SER A 1 255 ? 7.432 30.313 -3.195 1.00 86.06 255 SER A C 1
ATOM 2048 O O . SER A 1 255 ? 7.225 29.662 -2.171 1.00 86.06 255 SER A O 1
ATOM 2050 N N . LYS A 1 256 ? 7.194 31.625 -3.266 1.00 88.50 256 LYS A N 1
ATOM 2051 C CA . LYS A 1 256 ? 6.638 32.403 -2.151 1.00 88.50 256 LYS A CA 1
ATOM 2052 C C . LYS A 1 256 ? 5.239 31.903 -1.761 1.00 88.50 256 LYS A C 1
ATOM 2054 O O . LYS A 1 256 ? 4.953 31.775 -0.577 1.00 88.50 256 LYS A O 1
ATOM 2059 N N . GLU A 1 257 ? 4.444 31.506 -2.751 1.00 81.75 257 GLU A N 1
ATOM 2060 C CA . GLU A 1 257 ? 3.093 30.956 -2.583 1.00 81.75 257 GLU A CA 1
ATOM 2061 C C . GLU A 1 257 ? 3.081 29.643 -1.793 1.00 81.75 257 GLU A C 1
ATOM 2063 O O . GLU A 1 257 ? 2.275 29.477 -0.886 1.00 81.75 257 GLU A O 1
ATOM 2068 N N . THR A 1 258 ? 4.022 28.726 -2.049 1.00 79.00 258 THR A N 1
ATOM 2069 C CA . THR A 1 258 ? 4.086 27.461 -1.290 1.00 79.00 258 THR A CA 1
ATOM 2070 C C . THR A 1 258 ? 4.542 27.671 0.153 1.00 79.00 258 THR A C 1
ATOM 2072 O O . THR A 1 258 ? 4.119 26.939 1.045 1.00 79.00 258 THR A O 1
ATOM 2075 N N . ILE A 1 259 ? 5.362 28.696 0.409 1.00 81.94 259 ILE A N 1
ATOM 2076 C CA . ILE A 1 259 ? 5.740 29.098 1.770 1.00 81.94 259 ILE A CA 1
ATOM 2077 C C . ILE A 1 259 ? 4.538 29.700 2.506 1.00 81.94 259 ILE A C 1
ATOM 2079 O O . ILE A 1 259 ? 4.359 29.430 3.694 1.00 81.94 259 ILE A O 1
ATOM 2083 N N . GLU A 1 260 ? 3.735 30.525 1.836 1.00 83.44 260 GLU A N 1
ATOM 2084 C CA . GLU A 1 260 ? 2.542 31.138 2.427 1.00 83.44 260 GLU A CA 1
ATOM 2085 C C . GLU A 1 260 ? 1.420 30.118 2.650 1.00 83.44 260 GLU A C 1
ATOM 2087 O O . GLU A 1 260 ? 0.832 30.125 3.728 1.00 83.44 260 GLU A O 1
ATOM 2092 N N . GLU A 1 261 ? 1.215 29.162 1.740 1.00 82.06 261 GLU A N 1
ATOM 2093 C CA . GLU A 1 261 ? 0.235 28.083 1.920 1.00 82.06 261 GLU A CA 1
ATOM 2094 C C . GLU A 1 261 ? 0.645 27.117 3.039 1.00 82.06 261 GLU A C 1
ATOM 2096 O O . GLU A 1 261 ? -0.176 26.758 3.881 1.00 82.06 261 GLU A O 1
ATOM 2101 N N . ALA A 1 262 ? 1.935 26.776 3.148 1.00 78.81 262 ALA A N 1
ATOM 2102 C CA . ALA A 1 262 ? 2.438 26.006 4.286 1.00 78.81 262 ALA A CA 1
ATOM 2103 C C . ALA A 1 262 ? 2.229 26.752 5.617 1.00 78.81 262 ALA A C 1
ATOM 2105 O O . ALA A 1 262 ? 1.818 26.153 6.608 1.00 78.81 262 ALA A O 1
ATOM 2106 N N . LYS A 1 263 ? 2.449 28.077 5.639 1.00 82.31 263 LYS A N 1
ATOM 2107 C CA . LYS A 1 263 ? 2.157 28.915 6.814 1.00 82.31 263 LYS A CA 1
ATOM 2108 C C . LYS A 1 263 ? 0.658 29.016 7.106 1.00 82.31 263 LYS A C 1
ATOM 2110 O O . LYS A 1 263 ? 0.294 29.115 8.275 1.00 82.31 263 LYS A O 1
ATOM 2115 N N . ARG A 1 264 ? -0.203 29.020 6.083 1.00 83.25 264 ARG A N 1
ATOM 2116 C CA . ARG A 1 264 ? -1.667 29.032 6.223 1.00 83.25 264 ARG A CA 1
ATOM 2117 C C . ARG A 1 264 ? -2.158 27.721 6.832 1.00 83.25 264 ARG A C 1
ATOM 2119 O O . ARG A 1 264 ? -2.906 27.759 7.803 1.00 83.25 264 ARG A O 1
ATOM 2126 N N . LEU A 1 265 ? -1.662 26.586 6.337 1.00 76.88 265 LEU A N 1
ATOM 2127 C CA . LEU A 1 265 ? -1.935 25.256 6.890 1.00 76.88 265 LEU A CA 1
ATOM 2128 C C . LEU A 1 265 ? -1.439 25.114 8.336 1.00 76.88 265 LEU A C 1
ATOM 2130 O O . LEU A 1 265 ? -2.139 24.537 9.159 1.00 76.88 265 LEU A O 1
ATOM 2134 N N . ASP A 1 266 ? -0.284 25.698 8.674 1.00 71.94 266 ASP A N 1
ATOM 2135 C CA . ASP A 1 266 ? 0.234 25.717 10.050 1.00 71.94 266 ASP A CA 1
ATOM 2136 C C . ASP A 1 266 ? -0.605 26.573 11.019 1.00 71.94 266 ASP A C 1
ATOM 2138 O O . ASP A 1 266 ? -0.515 26.369 12.235 1.00 71.94 266 ASP A O 1
ATOM 2142 N N . ARG A 1 267 ? -1.372 27.543 10.499 1.00 76.19 267 ARG A N 1
ATOM 2143 C CA . ARG A 1 267 ? -2.263 28.437 11.262 1.00 76.19 267 ARG A CA 1
ATOM 2144 C C . ARG A 1 267 ? -3.704 27.942 11.342 1.00 76.19 267 ARG A C 1
ATOM 2146 O O . ARG A 1 267 ? -4.435 28.427 12.196 1.00 76.19 267 ARG A O 1
ATOM 2153 N N . MET A 1 268 ? -4.125 27.029 10.467 1.00 76.69 268 MET A N 1
ATOM 2154 C CA . MET A 1 268 ? -5.447 26.424 10.587 1.00 76.69 268 MET A CA 1
ATOM 2155 C C . MET A 1 268 ? -5.442 25.445 11.761 1.00 76.69 268 MET A C 1
ATOM 2157 O O . MET A 1 268 ? -4.664 24.489 11.777 1.00 76.69 268 MET A O 1
ATOM 2161 N N . ASP A 1 269 ? -6.334 25.669 12.726 1.00 63.88 269 ASP A N 1
ATOM 2162 C CA . ASP A 1 269 ? -6.647 24.722 13.799 1.00 63.88 269 ASP A CA 1
ATOM 2163 C C . ASP A 1 269 ? -7.395 23.515 13.215 1.00 63.88 269 ASP A C 1
ATOM 2165 O O . ASP A 1 269 ? -8.592 23.313 13.397 1.00 63.88 269 ASP A O 1
ATOM 2169 N N . SER A 1 270 ? -6.678 22.709 12.433 1.00 65.50 270 SER A N 1
ATOM 2170 C CA . SER A 1 270 ? -7.162 21.414 11.984 1.00 65.50 270 SER A CA 1
ATOM 2171 C C . SER A 1 270 ? -7.166 20.448 13.175 1.00 65.50 270 SER A C 1
ATOM 2173 O O . SER A 1 270 ? -6.143 20.342 13.864 1.00 65.50 270 SER A O 1
ATOM 2175 N N . PRO A 1 271 ? -8.241 19.662 13.385 1.00 67.81 271 PRO A N 1
ATOM 2176 C CA . PRO A 1 271 ? -8.287 18.611 14.408 1.00 67.81 271 PRO A CA 1
ATOM 2177 C C . PRO A 1 271 ? -7.223 17.513 14.210 1.00 67.81 271 PRO A C 1
ATOM 2179 O O . PRO A 1 271 ? -7.064 16.647 15.067 1.00 67.81 271 PRO A O 1
ATOM 2182 N N . TYR A 1 272 ? -6.465 17.558 13.109 1.00 53.34 272 TYR A N 1
ATOM 2183 C CA . TYR A 1 272 ? -5.395 16.619 12.774 1.00 53.34 272 TYR A CA 1
ATOM 2184 C C . TYR A 1 272 ? -3.983 17.211 12.903 1.00 53.34 272 TYR A C 1
ATOM 2186 O O . TYR A 1 272 ? -3.015 16.592 12.453 1.00 53.34 272 TYR A O 1
ATOM 2194 N N . ARG A 1 273 ? -3.819 18.401 13.501 1.00 59.22 273 ARG A N 1
ATOM 2195 C CA . ARG A 1 273 ? -2.487 18.983 13.708 1.00 59.22 273 ARG A CA 1
ATOM 2196 C C . ARG A 1 273 ? -1.666 18.094 14.658 1.00 59.22 273 ARG A C 1
ATOM 2198 O O . ARG A 1 273 ? -2.134 17.786 15.755 1.00 59.22 273 ARG A O 1
ATOM 2205 N N . PRO A 1 274 ? -0.423 17.717 14.305 1.00 53.41 274 PRO A N 1
ATOM 2206 C CA . PRO A 1 274 ? 0.479 17.063 15.244 1.00 53.41 274 PRO A CA 1
ATOM 2207 C C . PRO A 1 274 ? 0.693 17.985 16.449 1.00 53.41 274 PRO A C 1
ATOM 2209 O O . PRO A 1 274 ? 1.296 19.053 16.323 1.00 53.41 274 PRO A O 1
ATOM 2212 N N . ILE A 1 275 ? 0.166 17.598 17.612 1.00 54.41 275 ILE A N 1
ATOM 2213 C CA . ILE A 1 275 ? 0.283 18.388 18.838 1.00 54.41 275 ILE A CA 1
ATOM 2214 C C . ILE A 1 275 ? 1.772 18.515 19.164 1.00 54.41 275 ILE A C 1
ATOM 2216 O O . ILE A 1 275 ? 2.482 17.526 19.359 1.00 54.41 275 ILE A O 1
ATOM 2220 N N . ASN A 1 276 ? 2.264 19.753 19.191 1.00 50.91 276 ASN A N 1
ATOM 2221 C CA . ASN A 1 276 ? 3.633 20.042 19.585 1.00 50.91 276 ASN A CA 1
ATOM 2222 C C . ASN A 1 276 ? 3.813 19.556 21.029 1.00 50.91 276 ASN A C 1
ATOM 2224 O O . ASN A 1 276 ? 3.125 20.042 21.924 1.00 50.91 276 ASN A O 1
ATOM 2228 N N . MET A 1 277 ? 4.724 18.605 21.268 1.00 58.25 277 MET A N 1
ATOM 2229 C CA . MET A 1 277 ? 4.843 17.906 22.561 1.00 58.25 277 MET A CA 1
ATOM 2230 C C . MET A 1 277 ? 5.095 18.826 23.768 1.00 58.25 277 MET A C 1
ATOM 2232 O O . MET A 1 277 ? 4.958 18.395 24.905 1.00 58.25 277 MET A O 1
ATOM 2236 N N . LYS A 1 278 ? 5.444 20.097 23.533 1.00 62.41 278 LYS A N 1
ATOM 2237 C CA . LYS A 1 278 ? 5.603 21.130 24.566 1.00 62.41 278 LYS A CA 1
ATOM 2238 C C . LYS A 1 278 ? 4.282 21.666 25.135 1.00 62.41 278 LYS A C 1
ATOM 2240 O O . LYS A 1 278 ? 4.299 22.199 26.233 1.00 62.41 278 LYS A O 1
ATOM 2245 N N . ALA A 1 279 ? 3.185 21.567 24.381 1.00 53.72 279 ALA A N 1
ATOM 2246 C CA . ALA A 1 279 ? 1.848 22.008 24.793 1.00 53.72 279 ALA A CA 1
ATOM 2247 C C . ALA A 1 279 ? 1.010 20.867 25.398 1.00 53.72 279 ALA A C 1
ATOM 2249 O O . ALA A 1 279 ? -0.113 21.088 25.839 1.00 53.72 279 ALA A O 1
ATOM 2250 N N . VAL A 1 280 ? 1.548 19.644 25.414 1.00 57.06 280 VAL A N 1
ATOM 2251 C CA . VAL A 1 280 ? 0.931 18.523 26.121 1.00 57.06 280 VAL A CA 1
ATOM 2252 C C . VAL A 1 280 ? 1.117 18.788 27.619 1.00 57.06 280 VAL A C 1
ATOM 2254 O O . VAL A 1 280 ? 2.262 18.998 28.031 1.00 57.06 280 VAL A O 1
ATOM 2257 N N . PRO A 1 281 ? 0.044 18.811 28.436 1.00 55.50 281 PRO A N 1
ATOM 2258 C CA . PRO A 1 281 ? 0.183 18.964 29.879 1.00 55.50 281 PRO A CA 1
ATOM 2259 C C . PRO A 1 281 ? 1.163 17.909 30.396 1.00 55.50 281 PRO A C 1
ATOM 2261 O O . PRO A 1 281 ? 1.122 16.749 29.975 1.00 55.50 281 PRO A O 1
ATOM 2264 N N . SER A 1 282 ? 2.099 18.322 31.252 1.00 54.44 282 SER A N 1
ATOM 2265 C CA . SER A 1 282 ? 3.117 17.426 31.789 1.00 54.44 282 SER A CA 1
ATOM 2266 C C . SER A 1 282 ? 2.428 16.229 32.447 1.00 54.44 282 SER A C 1
ATOM 2268 O O . SER A 1 282 ? 1.730 16.368 33.445 1.00 54.44 282 SER A O 1
ATOM 2270 N N . LEU A 1 283 ? 2.653 15.025 31.911 1.00 49.19 283 LEU A N 1
ATOM 2271 C CA . LEU A 1 283 ? 2.132 13.749 32.439 1.00 49.19 283 LEU A CA 1
ATOM 2272 C C . LEU A 1 283 ? 2.740 13.364 33.806 1.00 49.19 283 LEU A C 1
ATOM 2274 O O . LEU A 1 283 ? 2.738 12.201 34.201 1.00 49.19 283 LEU A O 1
ATOM 2278 N N . ILE A 1 284 ? 3.293 14.344 34.519 1.00 45.47 284 ILE A N 1
ATOM 2279 C CA . ILE A 1 284 ? 3.777 14.253 35.889 1.00 45.47 284 ILE A CA 1
ATOM 2280 C C . ILE A 1 284 ? 2.647 14.754 36.804 1.00 45.47 284 ILE A C 1
ATOM 2282 O O . ILE A 1 284 ? 2.832 15.647 37.624 1.00 45.47 284 ILE A O 1
ATOM 2286 N N . SER A 1 285 ? 1.445 14.194 36.663 1.00 50.44 285 SER A N 1
ATOM 2287 C CA . SER A 1 285 ? 0.551 14.098 37.813 1.00 50.44 285 SER A CA 1
ATOM 2288 C C . SER A 1 285 ? 1.170 13.080 38.773 1.00 50.44 285 SER A C 1
ATOM 2290 O O . SER A 1 285 ? 1.722 12.066 38.341 1.00 50.44 285 SER A O 1
ATOM 2292 N N . LYS A 1 286 ? 1.099 13.323 40.087 1.00 56.59 286 LYS A N 1
ATOM 2293 C CA . LYS A 1 286 ? 1.529 12.336 41.100 1.00 56.59 286 LYS A CA 1
ATOM 2294 C C . LYS A 1 286 ? 0.729 11.024 41.014 1.00 56.59 286 LYS A C 1
ATOM 2296 O O . LYS A 1 286 ? 1.167 10.002 41.533 1.00 56.59 286 LYS A O 1
ATOM 2301 N N . GLU A 1 287 ? -0.398 11.037 40.309 1.00 57.19 287 GLU A N 1
ATOM 2302 C CA . GLU A 1 287 ? -1.210 9.865 40.002 1.00 57.19 287 GLU A CA 1
ATOM 2303 C C . GLU A 1 287 ? -0.665 9.109 38.785 1.00 57.19 287 GLU A C 1
ATOM 2305 O O . GLU A 1 287 ? -0.381 9.688 37.732 1.00 57.19 287 GLU A O 1
ATOM 2310 N N . LYS A 1 288 ? -0.487 7.791 38.942 1.00 56.03 288 LYS A N 1
ATOM 2311 C CA . LYS A 1 288 ? 0.027 6.908 37.891 1.00 56.03 288 LYS A CA 1
ATOM 2312 C C . LYS A 1 288 ? -0.960 6.899 36.725 1.00 56.03 288 LYS A C 1
ATOM 2314 O O . LYS A 1 288 ? -2.073 6.402 36.860 1.00 56.03 288 LYS A O 1
ATOM 2319 N N . THR A 1 289 ? -0.534 7.406 35.570 1.00 58.69 289 THR A N 1
ATOM 2320 C CA . THR A 1 289 ? -1.348 7.353 34.352 1.00 58.69 289 THR A CA 1
ATOM 2321 C C . THR A 1 289 ? -1.675 5.896 33.988 1.00 58.69 289 THR A C 1
ATOM 2323 O O . THR A 1 289 ? -0.848 5.009 34.232 1.00 58.69 289 THR A O 1
ATOM 2326 N N . PRO A 1 290 ? -2.828 5.614 33.354 1.00 52.84 290 PRO A N 1
ATOM 2327 C CA . PRO A 1 290 ? -3.220 4.251 32.972 1.00 52.84 290 PRO A CA 1
ATOM 2328 C C . PRO A 1 290 ? -2.152 3.539 32.127 1.00 52.84 290 PRO A C 1
ATOM 2330 O O . PRO A 1 290 ? -1.922 2.340 32.261 1.00 52.84 290 PRO A O 1
ATOM 2333 N N . VAL A 1 291 ? -1.426 4.306 31.306 1.00 49.59 291 VAL A N 1
ATOM 2334 C CA . VAL A 1 291 ? -0.306 3.823 30.488 1.00 49.59 291 VAL A CA 1
ATOM 2335 C C . VAL A 1 291 ? 0.887 3.405 31.353 1.00 49.59 291 VAL A C 1
ATOM 2337 O O . VAL A 1 291 ? 1.516 2.387 31.066 1.00 49.59 291 VAL A O 1
ATOM 2340 N N . LYS A 1 292 ? 1.185 4.146 32.430 1.00 61.31 292 LYS A N 1
ATOM 2341 C CA . LYS A 1 292 ? 2.238 3.804 33.398 1.00 61.31 292 LYS A CA 1
ATOM 2342 C C . LYS A 1 292 ? 1.869 2.565 34.215 1.00 61.31 292 LYS A C 1
ATOM 2344 O O . LYS A 1 292 ? 2.709 1.699 34.407 1.00 61.31 292 LYS A O 1
ATOM 2349 N N . VAL A 1 293 ? 0.599 2.426 34.601 1.00 63.12 293 VAL A N 1
ATOM 2350 C CA . VAL A 1 293 ? 0.081 1.212 35.259 1.00 63.12 293 VAL A CA 1
ATOM 2351 C C . VAL A 1 293 ? 0.205 -0.007 34.339 1.00 63.12 293 VAL A C 1
ATOM 2353 O O . VAL A 1 293 ? 0.673 -1.057 34.774 1.00 63.12 293 VAL A O 1
ATOM 2356 N N . LEU A 1 294 ? -0.130 0.137 33.053 1.00 47.06 294 LEU A N 1
ATOM 2357 C CA . LEU A 1 294 ? 0.010 -0.936 32.065 1.00 47.06 294 LEU A CA 1
ATOM 2358 C C . LEU A 1 294 ? 1.482 -1.292 31.795 1.00 47.06 294 LEU A C 1
ATOM 2360 O O . LEU A 1 294 ? 1.821 -2.468 31.689 1.00 47.06 294 LEU A O 1
ATOM 2364 N N . THR A 1 295 ? 2.372 -0.301 31.704 1.00 61.59 295 THR A N 1
ATOM 2365 C CA . THR A 1 295 ? 3.811 -0.547 31.494 1.00 61.59 295 THR A CA 1
ATOM 2366 C C . THR A 1 295 ? 4.491 -1.138 32.728 1.00 61.59 295 THR A C 1
ATOM 2368 O O . THR A 1 295 ? 5.312 -2.041 32.575 1.00 61.59 295 THR A O 1
ATOM 2371 N N . ASP A 1 296 ? 4.104 -0.731 33.938 1.00 63.66 296 ASP A N 1
ATOM 2372 C CA . ASP A 1 296 ? 4.553 -1.353 35.189 1.00 63.66 296 ASP A CA 1
ATOM 2373 C C . ASP A 1 296 ? 4.046 -2.800 35.298 1.00 63.66 296 ASP A C 1
ATOM 2375 O O . ASP A 1 296 ? 4.812 -3.700 35.650 1.00 63.66 296 ASP A O 1
ATOM 2379 N N . PHE A 1 297 ? 2.791 -3.055 34.913 1.00 65.38 297 PHE A N 1
ATOM 2380 C CA . PHE A 1 297 ? 2.216 -4.399 34.853 1.00 65.38 297 PHE A CA 1
ATOM 2381 C C . PHE A 1 297 ? 2.976 -5.298 33.865 1.00 65.38 297 PHE A C 1
ATOM 2383 O O . PHE A 1 297 ? 3.442 -6.374 34.244 1.00 65.38 297 PHE A O 1
ATOM 2390 N N . LEU A 1 298 ? 3.208 -4.835 32.633 1.00 58.16 298 LEU A N 1
ATOM 2391 C CA . LEU A 1 298 ? 3.980 -5.571 31.625 1.00 58.16 298 LEU A CA 1
ATOM 2392 C C . LEU A 1 298 ? 5.444 -5.777 32.047 1.00 58.16 298 LEU A C 1
ATOM 2394 O O . LEU A 1 298 ? 6.007 -6.853 31.841 1.00 58.16 298 LEU A O 1
ATOM 2398 N N . GLY A 1 299 ? 6.056 -4.782 32.693 1.00 58.56 299 GLY A N 1
ATOM 2399 C CA . GLY A 1 299 ? 7.406 -4.882 33.247 1.00 58.56 299 GLY A CA 1
ATOM 2400 C C . GLY A 1 299 ? 7.505 -5.839 34.441 1.00 58.56 299 GLY A C 1
ATOM 2401 O O . GLY A 1 299 ? 8.551 -6.462 34.639 1.00 58.56 299 GLY A O 1
ATOM 2402 N N . SER A 1 300 ? 6.435 -5.983 35.227 1.00 62.53 300 SER A N 1
ATOM 2403 C CA . SER A 1 300 ? 6.342 -6.963 36.316 1.00 62.53 300 SER A CA 1
ATOM 2404 C C . SER A 1 300 ? 6.165 -8.387 35.779 1.00 62.53 300 SER A C 1
ATOM 2406 O O . SER A 1 300 ? 6.865 -9.295 36.224 1.00 62.53 300 SER A O 1
ATOM 2408 N N . MET A 1 301 ? 5.350 -8.565 34.731 1.00 49.62 301 MET A N 1
ATOM 2409 C CA . MET A 1 301 ? 5.230 -9.830 34.004 1.00 49.62 301 MET A CA 1
ATOM 2410 C C . MET A 1 301 ? 6.561 -10.250 33.373 1.00 49.62 301 MET A C 1
ATOM 2412 O O . MET A 1 301 ? 6.963 -11.402 33.506 1.00 49.62 301 MET A O 1
ATOM 2416 N N . GLY A 1 302 ? 7.276 -9.318 32.735 1.00 44.66 302 GLY A N 1
ATOM 2417 C CA . GLY A 1 302 ? 8.585 -9.590 32.140 1.00 44.66 302 GLY A CA 1
ATOM 2418 C C . GLY A 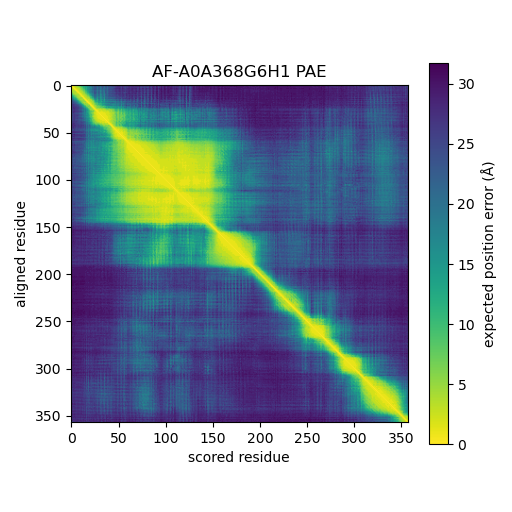1 302 ? 9.615 -10.044 33.177 1.00 44.66 302 GLY A C 1
ATOM 2419 O O . GLY A 1 302 ? 10.272 -11.067 32.989 1.00 44.66 302 GLY A O 1
ATOM 2420 N N . ARG A 1 303 ? 9.700 -9.356 34.323 1.00 52.06 303 ARG A N 1
ATOM 2421 C CA . ARG A 1 303 ? 10.627 -9.713 35.414 1.00 52.06 303 ARG A CA 1
ATOM 2422 C C . ARG A 1 303 ? 10.253 -11.008 36.139 1.00 52.06 303 ARG A C 1
ATOM 2424 O O . ARG A 1 303 ? 11.142 -11.751 36.544 1.00 52.06 303 ARG A O 1
ATOM 2431 N N . ALA A 1 304 ? 8.965 -11.338 36.230 1.00 48.00 304 ALA A N 1
ATOM 2432 C CA . ALA A 1 304 ? 8.515 -12.622 36.766 1.00 48.00 304 ALA A CA 1
ATOM 2433 C C . ALA A 1 304 ? 8.890 -13.816 35.864 1.00 48.00 304 ALA A C 1
ATOM 2435 O O . ALA A 1 304 ? 8.956 -14.945 36.346 1.00 48.00 304 ALA A O 1
ATOM 2436 N N . THR A 1 305 ? 9.163 -13.593 34.570 1.00 47.22 305 THR A N 1
ATOM 2437 C CA . THR A 1 305 ? 9.537 -14.665 33.625 1.00 47.22 305 THR A CA 1
ATOM 2438 C C . THR A 1 305 ? 11.037 -14.954 33.546 1.00 47.22 305 THR A C 1
ATOM 2440 O O . THR A 1 305 ? 11.416 -16.036 33.098 1.00 47.22 305 THR A O 1
ATOM 2443 N N . THR A 1 306 ? 11.906 -14.050 34.011 1.00 48.84 306 THR A N 1
ATOM 2444 C CA . THR A 1 306 ? 13.367 -14.224 33.897 1.00 48.84 306 THR A CA 1
ATOM 2445 C C . THR A 1 306 ? 14.001 -15.000 35.055 1.00 48.84 306 THR A C 1
ATOM 2447 O O . THR A 1 306 ? 15.094 -15.523 34.875 1.00 48.84 306 THR A O 1
ATOM 2450 N N . ASN A 1 307 ? 13.309 -15.151 36.193 1.00 51.62 307 ASN A N 1
ATOM 2451 C CA . ASN A 1 307 ? 13.824 -15.831 37.398 1.00 51.62 307 ASN A CA 1
ATOM 2452 C C . ASN A 1 307 ? 13.197 -17.207 37.684 1.00 51.62 307 ASN A C 1
ATOM 2454 O O . ASN A 1 307 ? 13.306 -17.721 38.794 1.00 51.62 307 ASN A O 1
ATOM 2458 N N . LYS A 1 308 ? 12.527 -17.825 36.710 1.00 49.44 308 LYS A N 1
ATOM 2459 C CA . LYS A 1 308 ? 11.845 -19.106 36.921 1.00 49.44 308 LYS A CA 1
ATOM 2460 C C . LYS A 1 308 ? 12.692 -20.297 36.473 1.00 49.44 308 LYS A C 1
ATOM 2462 O O . LYS A 1 308 ? 13.224 -20.311 35.361 1.00 49.44 308 LYS A O 1
ATOM 2467 N N . THR A 1 309 ? 12.795 -21.288 37.360 1.00 57.47 309 THR A N 1
ATOM 2468 C CA . THR A 1 309 ? 13.453 -22.585 37.153 1.00 57.47 309 THR A CA 1
ATOM 2469 C C . THR A 1 309 ? 12.880 -23.309 35.927 1.00 57.47 309 THR A C 1
ATOM 2471 O O . THR A 1 309 ? 11.751 -23.058 35.504 1.00 57.47 309 THR A O 1
ATOM 2474 N N . ALA A 1 310 ? 13.666 -24.208 35.323 1.00 54.41 310 ALA A N 1
ATOM 2475 C CA . ALA A 1 310 ? 13.362 -24.862 34.042 1.00 54.41 310 ALA A CA 1
ATOM 2476 C C . ALA A 1 310 ? 11.965 -25.524 33.968 1.00 54.41 310 ALA A C 1
ATOM 2478 O O . ALA A 1 310 ? 11.370 -25.582 32.892 1.00 54.41 310 ALA A O 1
ATOM 2479 N N . VAL A 1 311 ? 11.407 -25.935 35.109 1.00 54.94 311 VAL A N 1
ATOM 2480 C CA . VAL A 1 311 ? 10.066 -26.532 35.234 1.00 54.94 311 VAL A CA 1
ATOM 2481 C C . VAL A 1 311 ? 8.948 -25.541 34.864 1.00 54.94 311 VAL A C 1
ATOM 2483 O O . VAL A 1 311 ? 7.978 -25.909 34.200 1.00 54.94 311 VAL A O 1
ATOM 2486 N N . ASP A 1 312 ? 9.107 -24.255 35.178 1.00 51.50 312 ASP A N 1
ATOM 2487 C CA . ASP A 1 312 ? 8.109 -23.219 34.880 1.00 51.50 312 ASP A CA 1
ATOM 2488 C C . ASP A 1 312 ? 8.159 -22.747 33.413 1.00 51.50 312 ASP A C 1
ATOM 2490 O O . ASP A 1 312 ? 7.142 -22.314 32.859 1.00 51.50 312 ASP A O 1
ATOM 2494 N N . ARG A 1 313 ? 9.307 -22.902 32.730 1.00 53.94 313 ARG A N 1
ATOM 2495 C CA . ARG A 1 313 ? 9.418 -22.653 31.277 1.00 53.94 313 ARG A CA 1
ATOM 2496 C C . ARG A 1 313 ? 8.608 -23.659 30.458 1.00 53.94 313 ARG A C 1
ATOM 2498 O O . ARG A 1 313 ? 8.001 -23.270 29.461 1.00 53.94 313 ARG A O 1
ATOM 2505 N N . ILE A 1 314 ? 8.534 -24.917 30.899 1.00 56.03 314 ILE A N 1
ATOM 2506 C CA . ILE A 1 314 ? 7.733 -25.964 30.239 1.00 56.03 314 ILE A CA 1
ATOM 2507 C C . ILE A 1 314 ? 6.234 -25.646 30.363 1.00 56.03 314 ILE A C 1
ATOM 2509 O O . ILE A 1 314 ? 5.480 -25.771 29.395 1.00 56.03 314 ILE A O 1
ATOM 2513 N N . LYS A 1 315 ? 5.801 -25.131 31.522 1.00 54.47 315 LYS A N 1
ATOM 2514 C CA . LYS A 1 315 ? 4.408 -24.713 31.744 1.00 54.47 315 LYS A CA 1
ATOM 2515 C C . LYS A 1 315 ? 4.024 -23.516 30.865 1.00 54.47 315 LYS A C 1
ATOM 2517 O O . LYS A 1 315 ? 2.932 -23.502 30.303 1.00 54.47 315 LYS A O 1
ATOM 2522 N N . LEU A 1 316 ? 4.933 -22.555 30.671 1.00 52.34 316 LEU A N 1
ATOM 2523 C CA . LEU A 1 316 ? 4.702 -21.389 29.808 1.00 52.34 316 LEU A CA 1
ATOM 2524 C C . LEU A 1 316 ? 4.675 -21.750 28.310 1.00 52.34 316 LEU A C 1
ATOM 2526 O O . LEU A 1 316 ? 3.857 -21.210 27.564 1.00 52.34 316 LEU A O 1
ATOM 2530 N N . HIS A 1 317 ? 5.511 -22.701 27.877 1.00 54.53 317 HIS A N 1
ATOM 2531 C CA . HIS A 1 317 ? 5.511 -23.218 26.504 1.00 54.53 317 HIS A CA 1
ATOM 2532 C C . HIS A 1 317 ? 4.199 -23.950 26.164 1.00 54.53 317 HIS A C 1
ATOM 2534 O O . HIS A 1 317 ? 3.641 -23.775 25.076 1.00 54.53 317 HIS A O 1
ATOM 2540 N N . ASN A 1 318 ? 3.639 -24.694 27.124 1.00 52.34 318 ASN A N 1
ATOM 2541 C CA . ASN A 1 318 ? 2.324 -25.326 26.976 1.00 52.34 318 ASN A CA 1
ATOM 2542 C C . ASN A 1 318 ? 1.178 -24.302 26.903 1.00 52.34 318 ASN A C 1
ATOM 2544 O O . ASN A 1 318 ? 0.242 -24.479 26.120 1.00 52.34 318 ASN A O 1
ATOM 2548 N N . SER A 1 319 ? 1.271 -23.190 27.636 1.00 56.66 319 SER A N 1
ATOM 2549 C CA . SER A 1 319 ? 0.306 -22.084 27.545 1.00 56.66 319 SER A CA 1
ATOM 2550 C C . SER A 1 319 ? 0.355 -21.371 26.188 1.00 56.66 319 SER A C 1
ATOM 2552 O O . SER A 1 319 ? -0.688 -21.069 25.608 1.00 56.66 319 SER A O 1
ATOM 2554 N N . TYR A 1 320 ? 1.554 -21.153 25.638 1.00 47.25 320 TYR A N 1
ATOM 2555 C CA . TYR A 1 320 ? 1.730 -20.542 24.314 1.00 47.25 320 TYR A CA 1
ATOM 2556 C C . TYR A 1 320 ? 1.251 -21.459 23.179 1.00 47.25 320 TYR A C 1
ATOM 2558 O O . TYR A 1 320 ? 0.620 -20.998 22.228 1.00 47.25 320 TYR A O 1
ATOM 2566 N N . SER A 1 321 ? 1.467 -22.769 23.319 1.00 57.62 321 SER A N 1
ATOM 2567 C CA . SER A 1 321 ? 0.957 -23.778 22.383 1.00 57.62 321 SER A CA 1
ATOM 2568 C C . SER A 1 321 ? -0.578 -23.834 22.394 1.00 57.62 321 SER A C 1
ATOM 2570 O O . SER A 1 321 ? -1.203 -23.925 21.337 1.00 57.62 321 SER A O 1
ATOM 2572 N N . ARG A 1 322 ? -1.211 -23.673 23.569 1.00 53.75 322 ARG A N 1
ATOM 2573 C CA . ARG A 1 322 ? -2.674 -23.527 23.686 1.00 53.75 322 ARG A CA 1
ATOM 2574 C C . ARG A 1 322 ? -3.194 -22.246 23.029 1.00 53.75 322 ARG A C 1
ATOM 2576 O O . ARG A 1 322 ? -4.208 -22.303 22.341 1.00 53.75 322 ARG A O 1
ATOM 2583 N N . LEU A 1 323 ? -2.500 -21.115 23.164 1.00 51.31 323 LEU A N 1
ATOM 2584 C CA . LEU A 1 323 ? -2.885 -19.860 22.498 1.00 51.31 323 LEU A CA 1
ATOM 2585 C C . LEU A 1 323 ? -2.750 -19.934 20.969 1.00 51.31 323 LEU A C 1
ATOM 2587 O O . LEU A 1 323 ? -3.619 -19.435 20.252 1.00 51.31 323 LEU A O 1
ATOM 2591 N N . GLN A 1 324 ? -1.723 -20.613 20.450 1.00 59.38 324 GLN A N 1
ATOM 2592 C CA . GLN A 1 324 ? -1.626 -20.893 19.013 1.00 59.38 324 GLN A CA 1
ATOM 2593 C C . GLN A 1 324 ? -2.759 -21.803 18.521 1.00 59.38 324 GLN A C 1
ATOM 2595 O O . GLN A 1 324 ? -3.246 -21.618 17.404 1.00 59.38 324 GLN A O 1
ATOM 2600 N N . LEU A 1 325 ? -3.218 -22.743 19.351 1.00 59.53 325 LEU A N 1
ATOM 2601 C CA . LEU A 1 325 ? -4.367 -23.590 19.034 1.00 59.53 325 LEU A CA 1
ATOM 2602 C C . LEU A 1 325 ? -5.669 -22.777 18.962 1.00 59.53 325 LEU A C 1
ATOM 2604 O O . LEU A 1 325 ? -6.444 -22.960 18.028 1.00 59.53 325 LEU A O 1
ATOM 2608 N N . VAL A 1 326 ? -5.877 -21.834 19.889 1.00 60.66 326 VAL A N 1
ATOM 2609 C CA . VAL A 1 326 ? -7.038 -20.921 19.890 1.00 60.66 326 VAL A CA 1
ATOM 2610 C C . VAL A 1 326 ? -7.010 -19.980 18.681 1.00 60.66 326 VAL A C 1
ATOM 2612 O O . VAL A 1 326 ? -8.040 -19.768 18.046 1.00 60.66 326 VAL A O 1
ATOM 2615 N N . SER A 1 327 ? -5.832 -19.476 18.301 1.00 59.59 327 SER A N 1
ATOM 2616 C CA . SER A 1 327 ? -5.652 -18.678 17.079 1.00 59.59 327 SER A CA 1
ATOM 2617 C C . SER A 1 327 ? -6.009 -19.475 15.816 1.00 59.59 327 SER A C 1
ATOM 2619 O O . SER A 1 327 ? -6.793 -19.010 14.988 1.00 59.59 327 SER A O 1
ATOM 2621 N N . LYS A 1 328 ? -5.536 -20.725 15.703 1.00 72.00 328 LYS A N 1
ATOM 2622 C CA . LYS A 1 328 ? -5.926 -21.629 14.605 1.00 72.00 328 LYS A CA 1
ATOM 2623 C C . LYS A 1 328 ? -7.428 -21.932 14.608 1.00 72.00 328 LYS A C 1
ATOM 2625 O O . LYS A 1 328 ? -8.040 -21.964 13.543 1.00 72.00 328 LYS A O 1
ATOM 2630 N N . PHE A 1 329 ? -8.038 -22.088 15.784 1.00 64.19 329 PHE A N 1
ATOM 2631 C CA . PHE A 1 329 ? -9.484 -22.279 15.923 1.00 64.19 329 PHE A CA 1
ATOM 2632 C C . PHE A 1 329 ? -10.291 -21.054 15.475 1.00 64.19 329 PHE A C 1
ATOM 2634 O O . PHE A 1 329 ? -11.335 -21.210 14.848 1.00 64.19 329 PHE A O 1
ATOM 2641 N N . LEU A 1 330 ? -9.809 -19.837 15.740 1.00 60.56 330 LEU A N 1
ATOM 2642 C CA . LEU A 1 330 ? -10.447 -18.601 15.276 1.00 60.56 330 LEU A CA 1
ATOM 2643 C C . LEU A 1 330 ? -10.372 -18.449 13.750 1.00 60.56 330 LEU A C 1
ATOM 2645 O O . LEU A 1 330 ? -11.355 -18.034 13.137 1.00 60.56 330 LEU A O 1
ATOM 2649 N N . VAL A 1 331 ? -9.257 -18.848 13.129 1.00 73.50 331 VAL A N 1
ATOM 2650 C CA . VAL A 1 331 ? -9.123 -18.885 11.661 1.00 73.50 331 VAL A CA 1
ATOM 2651 C C . VAL A 1 331 ? -10.079 -19.913 11.047 1.00 73.50 331 VAL A C 1
ATOM 2653 O O . VAL A 1 331 ? -10.782 -19.599 10.089 1.00 73.50 331 VAL A O 1
ATOM 2656 N N . LEU A 1 332 ? -10.182 -21.112 11.631 1.00 66.75 332 LEU A N 1
ATOM 2657 C CA . LEU A 1 332 ? -11.131 -22.141 11.186 1.00 66.75 332 LEU A CA 1
ATOM 2658 C C . LEU A 1 332 ? -12.591 -21.712 11.370 1.00 66.75 332 LEU A C 1
ATOM 2660 O O . LEU A 1 332 ? -13.413 -21.938 10.485 1.00 66.75 332 LEU A O 1
ATOM 2664 N N . ARG A 1 333 ? -12.916 -21.038 12.479 1.00 69.69 333 ARG A N 1
ATOM 2665 C CA . ARG A 1 333 ? -14.260 -20.500 12.722 1.00 69.69 333 ARG A CA 1
ATOM 2666 C C . ARG A 1 333 ? -14.626 -19.422 11.702 1.00 69.69 333 ARG A C 1
ATOM 2668 O O . ARG A 1 333 ? -15.774 -19.384 11.274 1.00 69.69 333 ARG A O 1
ATOM 2675 N N . LYS A 1 334 ? -13.663 -18.595 11.280 1.00 74.44 334 LYS A N 1
ATOM 2676 C CA . LYS A 1 334 ? -13.869 -17.607 10.214 1.00 74.44 334 LYS A CA 1
ATOM 2677 C C . LYS A 1 334 ? -14.133 -18.274 8.860 1.00 74.44 334 LYS A C 1
ATOM 2679 O O . LYS A 1 334 ? -15.128 -17.954 8.227 1.00 74.44 334 LYS A O 1
ATOM 2684 N N . LEU A 1 335 ? -13.341 -19.281 8.484 1.00 75.75 335 LEU A N 1
ATOM 2685 C CA . LEU A 1 335 ? -13.568 -20.058 7.255 1.00 75.75 335 LEU A CA 1
ATOM 2686 C C . LEU A 1 335 ? -14.917 -20.799 7.254 1.00 75.75 335 LEU A C 1
ATOM 2688 O O . LEU A 1 335 ? -15.569 -20.910 6.218 1.00 75.75 335 LEU A O 1
ATOM 2692 N N . TYR A 1 336 ? -15.352 -21.296 8.414 1.00 69.31 336 TYR A N 1
ATOM 2693 C CA . TYR A 1 336 ? -16.651 -21.948 8.564 1.00 69.31 336 TYR A CA 1
ATOM 2694 C C . TYR A 1 336 ? -17.816 -20.955 8.425 1.00 69.31 336 TYR A C 1
ATOM 2696 O O . TYR A 1 336 ? -18.793 -21.252 7.741 1.00 69.31 336 TYR A O 1
ATOM 2704 N N . PHE A 1 337 ? -17.697 -19.757 9.010 1.00 66.00 337 PHE A N 1
ATOM 2705 C CA . PHE A 1 337 ? -18.690 -18.691 8.849 1.00 66.00 337 PHE A CA 1
ATOM 2706 C C . PHE A 1 337 ? -18.784 -18.201 7.397 1.00 66.00 337 PHE A C 1
ATOM 2708 O O . PHE A 1 337 ? -19.893 -18.120 6.873 1.00 66.00 337 PHE A O 1
ATOM 2715 N N . ASP A 1 338 ? -17.651 -18.008 6.716 1.00 70.38 338 ASP A N 1
ATOM 2716 C CA . ASP A 1 338 ? -17.620 -17.612 5.299 1.00 70.38 338 ASP A CA 1
ATOM 2717 C C . ASP A 1 338 ? -18.256 -18.687 4.383 1.00 70.38 338 ASP A C 1
ATOM 2719 O O . ASP A 1 338 ? -18.862 -18.376 3.355 1.00 70.38 338 ASP A O 1
ATOM 2723 N N . SER A 1 339 ? -18.160 -19.971 4.755 1.00 69.75 339 SER A N 1
ATOM 2724 C CA . SER A 1 339 ? -18.806 -21.084 4.038 1.00 69.75 339 SER A CA 1
ATOM 2725 C C . SER A 1 339 ? -20.327 -21.121 4.250 1.00 69.75 339 SER A C 1
ATOM 2727 O O . SER A 1 339 ? -21.085 -21.388 3.314 1.00 69.75 339 SER A O 1
ATOM 2729 N N . ILE A 1 340 ? -20.798 -20.800 5.460 1.00 66.62 340 ILE A N 1
ATOM 2730 C CA . ILE A 1 340 ? -22.234 -20.685 5.763 1.00 66.62 340 ILE A CA 1
ATOM 2731 C C . ILE A 1 340 ? -22.849 -19.477 5.049 1.00 66.62 340 ILE A C 1
ATOM 2733 O O . ILE A 1 340 ? -23.956 -19.577 4.520 1.00 66.62 340 ILE A O 1
ATOM 2737 N N . GLU A 1 341 ? -22.138 -18.353 4.990 1.00 62.75 341 GLU A N 1
ATOM 2738 C CA . GLU A 1 341 ? -22.621 -17.137 4.329 1.00 62.75 341 GLU A CA 1
ATOM 2739 C C . GLU A 1 341 ? -22.734 -17.325 2.805 1.00 62.75 341 GLU A C 1
ATOM 2741 O O . GLU A 1 341 ? -23.739 -16.943 2.204 1.00 62.75 341 GLU A O 1
ATOM 2746 N N . LYS A 1 342 ? -21.797 -18.061 2.186 1.00 67.56 342 LYS A N 1
ATOM 2747 C CA . LYS A 1 342 ? -21.914 -18.480 0.777 1.00 67.56 342 LYS A CA 1
ATOM 2748 C C . LYS A 1 342 ? -23.100 -19.407 0.506 1.00 67.56 342 LYS A C 1
ATOM 2750 O O . LYS A 1 342 ? -23.691 -19.315 -0.565 1.00 67.56 342 LYS A O 1
ATOM 2755 N N . LYS A 1 343 ? -23.476 -20.273 1.455 1.00 60.44 343 LYS A N 1
ATOM 2756 C CA . LYS A 1 343 ? -24.668 -21.129 1.313 1.00 60.44 343 LYS A CA 1
ATOM 2757 C C . LYS A 1 343 ? -25.973 -20.343 1.441 1.00 60.44 343 LYS A C 1
ATOM 2759 O O . LYS A 1 343 ? -26.917 -20.651 0.727 1.00 60.44 343 LYS A O 1
ATOM 2764 N N . LYS A 1 344 ? -26.024 -19.299 2.276 1.00 55.00 344 LYS A N 1
ATOM 2765 C CA . LYS A 1 344 ? -27.212 -18.432 2.382 1.00 55.00 344 LYS A CA 1
ATOM 2766 C C . LYS A 1 344 ? -27.468 -17.625 1.110 1.00 55.00 344 LYS A C 1
ATOM 2768 O O . LYS A 1 344 ? -28.617 -17.506 0.704 1.00 55.00 344 LYS A O 1
ATOM 2773 N N . ASN A 1 345 ? -26.417 -17.163 0.435 1.00 50.78 345 ASN A N 1
ATOM 2774 C CA . ASN A 1 345 ? -26.556 -16.443 -0.837 1.00 50.78 345 ASN A CA 1
ATOM 2775 C C . ASN A 1 345 ? -26.919 -17.352 -2.025 1.00 50.78 345 ASN A C 1
ATOM 2777 O O . ASN A 1 345 ? -27.317 -16.848 -3.069 1.00 50.78 345 ASN A O 1
ATOM 2781 N N . PHE A 1 346 ? -26.822 -18.676 -1.871 1.00 45.50 346 PHE A N 1
ATOM 2782 C CA . PHE A 1 346 ? -27.278 -19.633 -2.882 1.00 45.50 346 PHE A CA 1
ATOM 2783 C C . PHE A 1 346 ? -28.784 -19.941 -2.770 1.00 45.50 346 PHE A C 1
ATOM 2785 O O . PHE A 1 346 ? -29.386 -20.378 -3.742 1.00 45.50 346 PHE A O 1
ATOM 2792 N N . CYS A 1 347 ? -29.412 -19.662 -1.620 1.00 44.34 347 CYS A N 1
ATOM 2793 C CA . CYS A 1 347 ? -30.842 -19.913 -1.395 1.00 44.34 347 CYS A CA 1
ATOM 2794 C C . CYS A 1 347 ? -31.769 -18.743 -1.773 1.00 44.34 347 CYS A C 1
ATOM 2796 O O . CYS A 1 347 ? -32.977 -18.888 -1.653 1.00 44.34 347 CYS A O 1
ATOM 2798 N N . TYR A 1 348 ? -31.240 -17.605 -2.237 1.00 46.25 348 TYR A N 1
ATOM 2799 C CA . TYR A 1 348 ? -32.049 -16.466 -2.710 1.00 46.25 348 TYR A CA 1
ATOM 2800 C C . TYR A 1 348 ? -32.111 -16.354 -4.244 1.00 46.25 348 TYR A C 1
ATOM 2802 O O . TYR A 1 348 ? -32.540 -15.332 -4.767 1.00 46.25 348 TYR A O 1
ATOM 2810 N N . SER A 1 349 ? -31.683 -17.390 -4.979 1.00 46.34 349 SER A N 1
ATOM 2811 C CA . SER A 1 349 ? -31.669 -17.391 -6.454 1.00 46.34 349 SER A CA 1
ATOM 2812 C C . SER A 1 349 ? -32.482 -18.536 -7.061 1.00 46.34 349 SER A C 1
ATOM 2814 O O . SER A 1 349 ? -32.098 -19.093 -8.088 1.00 46.34 349 SER A O 1
ATOM 2816 N N . THR A 1 350 ? -33.595 -18.903 -6.430 1.00 50.38 350 THR A N 1
ATOM 2817 C CA . THR A 1 350 ? -34.575 -19.839 -6.995 1.00 50.38 350 THR A CA 1
ATOM 2818 C C . THR A 1 350 ? -35.984 -19.397 -6.627 1.00 50.38 350 THR A C 1
ATOM 2820 O O . THR A 1 350 ? -36.653 -20.099 -5.892 1.00 50.38 350 THR A O 1
ATOM 2823 N N . ASP A 1 351 ? -36.414 -18.237 -7.117 1.00 45.19 351 ASP A N 1
ATOM 2824 C CA . ASP A 1 351 ? -37.835 -17.904 -7.255 1.00 45.19 351 ASP A CA 1
ATOM 2825 C C . ASP A 1 351 ? -37.980 -16.988 -8.471 1.00 45.19 351 ASP A C 1
ATOM 2827 O O . ASP A 1 351 ? -37.575 -15.826 -8.452 1.00 45.19 351 ASP A O 1
ATOM 2831 N N . GLY A 1 352 ? -38.470 -17.549 -9.578 1.00 42.69 352 GLY A N 1
ATOM 2832 C CA . GLY A 1 352 ? -38.655 -16.796 -10.820 1.00 42.69 352 GLY A CA 1
ATOM 2833 C C . GLY A 1 352 ? -38.758 -17.618 -12.102 1.00 42.69 352 GLY A C 1
ATOM 2834 O O . GLY A 1 352 ? -38.363 -17.139 -13.159 1.00 42.69 352 GLY A O 1
ATOM 2835 N N . CYS A 1 353 ? -39.268 -18.848 -12.031 1.00 42.00 353 CYS A N 1
ATOM 2836 C CA . CYS A 1 353 ? -39.871 -19.534 -13.172 1.00 42.00 353 CYS A CA 1
ATOM 2837 C C . CYS A 1 353 ? -41.358 -19.707 -12.872 1.00 42.00 353 CYS A C 1
ATOM 2839 O O . CYS A 1 353 ? -41.665 -20.457 -11.957 1.00 42.00 353 CYS A O 1
ATOM 2841 N N . THR A 1 354 ? -42.225 -19.035 -13.639 1.00 41.91 354 THR A N 1
ATOM 2842 C CA . THR A 1 354 ? -43.576 -19.447 -14.095 1.00 41.91 354 THR A CA 1
ATOM 2843 C C . THR A 1 354 ? -44.274 -18.238 -14.722 1.00 41.91 354 THR A C 1
ATOM 2845 O O . THR A 1 354 ? -44.089 -17.138 -14.219 1.00 41.91 354 THR A O 1
ATOM 2848 N N . TRP A 1 355 ? -45.151 -18.296 -15.721 1.00 36.56 355 TRP A N 1
ATOM 2849 C CA . TRP A 1 355 ? -45.556 -19.209 -16.803 1.00 36.56 355 TRP A CA 1
ATOM 2850 C C . TRP A 1 355 ? -46.477 -18.321 -17.691 1.00 36.56 355 TRP A C 1
ATOM 2852 O O . TRP A 1 355 ? -46.933 -17.272 -17.246 1.00 36.56 355 TRP A O 1
ATOM 2862 N N . ARG A 1 356 ? -46.707 -18.726 -18.943 1.00 33.84 356 ARG A N 1
ATOM 2863 C CA . ARG A 1 356 ? -47.524 -18.076 -19.995 1.00 33.84 356 ARG A CA 1
ATOM 2864 C C . ARG A 1 356 ? -48.752 -17.253 -19.559 1.00 33.84 356 ARG A C 1
ATOM 2866 O O . ARG A 1 356 ? -49.551 -17.711 -18.747 1.00 33.84 356 ARG A O 1
ATOM 2873 N N . GLY A 1 357 ? -48.962 -16.176 -20.317 1.00 46.00 357 GLY A N 1
ATOM 2874 C CA . GLY A 1 357 ? -50.236 -15.559 -20.687 1.00 46.00 357 GLY A CA 1
ATOM 2875 C C . GLY A 1 357 ? -49.997 -14.729 -21.935 1.00 46.00 357 GLY A C 1
ATOM 2876 O O . GLY A 1 357 ? -49.423 -13.635 -21.756 1.00 46.00 357 GLY A O 1
#

Secondary structure (DSSP, 8-state):
-------PPPPP-------------HHHHHHHHHHHHHHHHTT----HHHHHHHHHHS--HHHHHHHHHHHHHHHHHHHHHHHHHHHHHHHHHS-HHHHHHHHHHHHT-S-TT-HHHHHHHHHHHHTT-HHHH-THHHH-GGGGGGGTTTS---THHHHHHHHHHHHHHHHHHHHHHHHHHHHHHHHHHHH--------------------------HHHHHHHHHHHHHHHHHHHHHHSS-------GGGG--SHHHHHHHHHHHHS--TT----TTSSPPS--SS--HHHHHHHHHHHHHHHHHS--HHHHHHHHHHHHHHHHHHHHHHHHHHHHHHHHHHHTTTTS--------

Mean predicted aligned error: 20.99 Å

Organism: Ancylostoma caninum (NCBI:txid29170)

Radius of gyration: 39.53 Å; Cα contacts (8 Å, |Δi|>4): 67; chains: 1; bounding box: 126×80×82 Å

Nearest PDB structures (foldseek):
  5m4y-assembly2_C  TM=2.063E-01  e=4.643E+00  Saccharomyces cerevisiae S288C
  5lg4-assembly1_A  TM=1.991E-01  e=9.693E+00  Saccharomyces cerevisiae S288C

Foldseek 3Di:
DDDDDDDDDDDDPDPPPPPPPPPPPPVNVVVVVVVVVVVVVVPPPCDVVNVVVVVVVDDDPVVVVVVVVVVLVVVLVVLVVVLVVLVVVLLLVDDLLLNLLLVVQVVPPPDPSPSPSSVVSVVCSVVVVSCVVCVVSNVDPVSVVSPPPVVPPPCVVVCVVVVVVVVVVVVVVVVVVVVVVVVVVVVCVVPPPDDDDDPPPPPDPPPPPDPDPPVPPPVPVVVVVVVVVVVVVVVVVVVVPPPPDVPDPLVVDPDPVVSVVVVVVVPDPDPPPPPDVVPPPPPPDVDQDPVNVVVVVVVVVVVVVPPDDPVVVVVVVVVVVVVVVVVVVVVVVVVVVVVVVVVVVVVVPPDDDDDDD

pLDDT: mean 71.34, std 19.46, range [33.84, 98.06]

Solvent-accessible surface area (backbone atoms only — not comparable to full-atom values): 22255 Å² total; per-residue (Å²): 141,85,90,81,85,90,84,84,87,82,82,77,85,80,80,79,75,78,76,76,73,77,83,69,52,72,71,58,56,53,52,51,54,50,51,52,50,53,58,55,66,74,72,66,82,73,52,72,72,55,51,54,54,50,59,73,66,54,69,53,73,71,55,47,53,52,52,51,52,51,53,50,54,54,47,51,54,53,50,53,52,49,52,50,54,53,47,51,58,51,50,74,72,46,54,63,62,51,41,24,13,48,52,50,50,59,70,70,51,91,50,96,81,47,61,64,62,56,48,48,48,50,53,33,51,76,70,66,48,32,43,80,77,33,57,68,34,75,75,40,72,88,47,54,66,70,58,58,71,77,60,59,78,68,60,63,65,63,52,50,51,52,53,48,52,52,52,52,48,51,52,56,51,52,56,51,53,52,51,53,53,54,52,50,53,52,48,54,69,70,66,61,87,85,76,79,76,90,72,76,70,82,72,61,89,66,66,88,69,79,77,72,85,68,82,68,58,75,80,58,62,59,59,56,56,55,55,55,54,52,53,58,54,52,55,59,56,61,69,70,69,74,68,81,66,82,73,58,75,68,76,75,50,89,48,71,65,58,46,50,50,52,52,49,59,74,65,50,88,50,97,78,61,81,74,59,76,86,76,51,77,74,87,76,52,95,62,79,48,73,67,54,52,50,49,52,50,52,51,49,54,54,57,63,63,74,78,56,58,77,74,54,54,56,55,50,52,53,52,52,53,49,52,53,49,52,53,52,48,52,55,51,51,49,57,51,49,57,54,52,54,56,53,57,67,60,70,75,74,80,83,89,86,89,79,92,133

Sequence (357 aa):
MATLSIFSPSTAPSNHIVFSALVMCRKSLCVLLFLLALIGLASSSITPSKLNGIKSLAMSDKEFKRVQQLHYGWYIQAVSALLGAMGKELYMKMDRNNRRAFVACLDNIDKEHDLQSGAQCLVKAFDKKLVNSYPYALHRPYYDFVGDDLKRPKNSKKKKLIGKAVKDFARSRAAKLLKLNFTKKAQLLRNSPGHTKHVVSRARKRRTRGFSKKVLEPDRAYKVLRKGRRRKAKVRRSSRVVRRHKRNVLSLYKSKETIEEAKRLDRMDSPYRPINMKAVPSLISKEKTPVKVLTDFLGSMGRATTNKTAVDRIKLHNSYSRLQLVSKFLVLRKLYFDSIEKKKNFCYSTDGCTWRG